Protein 1V8K (pdb70)

Sequence (332 aa):
PNWEFARMIKEFRVTMECSPLTVTDPIEEHRICVCVRKRPLNKQELAKKEIDVISVPSKCLLLVHEPKLKVDLTKYLENQAFCFDFAFDETASNEVVYRFTARPLVQTIFEGGKATCFAYGQTGSGKTHTMGGDLQNASKGIYAMASRDVFLLKNQPRYRNLNLEVYVTFFEIYNGKVFDLLNKKAKLRVLEDSRQQVQVVGLQEYLVTCADDVIKMINMGSACRTNSSRSHACFQILLRTKGRLHGKFSLVDLAGNERMEGAEINKSLLALKECIRALGQFRESKLTQVLRDSFIGENSRTCMIAMISPGISSCEYTLNTLRYADRVKELS

Nearest PDB structures (foldseek):
  1v8k-assembly1_A  TM=1.003E+00  e=8.983E-76  Mus musculus
  3edl-assembly1_D  TM=1.003E+00  e=2.129E-68  Drosophila melanogaster
  5xjb-assembly1_A  TM=9.885E-01  e=1.113E-66  Mus musculus
  5xja-assembly1_A  TM=9.941E-01  e=4.512E-66  Mus musculus
  5xja-assembly2_B  TM=9.938E-01  e=1.195E-65  Mus musculus

Radius of gyration: 19.9 Å; Cα contacts (8 Å, |Δi|>4): 693; chains: 1; bounding box: 52×62×50 Å

B-factor: mean 51.62, std 17.83, range [19.6, 84.86]

Organism: Mus musculus (NCBI:txid10090)

Structure (mmCIF, N/CA/C/O backbone):
data_1V8K
#
_entry.id   1V8K
#
_cell.length_a   61.068
_cell.length_b   191.475
_cell.length_c   74.627
_cell.angle_alpha   90.00
_cell.angle_beta   90.00
_cell.angle_gamma   90.00
#
_symmetry.space_group_name_H-M   'C 2 2 2'
#
loop_
_entity.id
_entity.type
_entity.pdbx_description
1 polymer 'Kinesin-like protein KIF2C'
2 non-polymer 'MAGNESIUM ION'
3 non-polymer 'PHOSPHOAMINOPHOSPHONIC ACID-ADENYLATE ESTER'
4 water water
#
loop_
_atom_site.group_PDB
_atom_site.id
_atom_site.type_symbol
_atom_site.label_atom_id
_atom_site.label_alt_id
_atom_site.label_comp_id
_atom_site.label_asym_id
_atom_site.label_entity_id
_atom_site.label_seq_id
_atom_site.pdbx_PDB_ins_code
_atom_site.Cartn_x
_atom_site.Cartn_y
_atom_site.Cartn_z
_atom_site.occupancy
_atom_site.B_iso_or_equiv
_atom_site.auth_seq_id
_atom_site.auth_comp_id
_atom_site.auth_asym_id
_atom_site.auth_atom_id
_atom_site.pdbx_PDB_model_num
ATOM 1 N N . PRO A 1 42 ? -83.219 85.813 -28.610 1.00 75.33 42 PRO A N 1
ATOM 2 C CA . PRO A 1 42 ? -82.766 86.956 -29.444 1.00 76.73 42 PRO A CA 1
ATOM 3 C C . PRO A 1 42 ? -81.246 86.925 -29.599 1.00 74.45 42 PRO A C 1
ATOM 4 O O . PRO A 1 42 ? -80.723 86.497 -30.631 1.00 76.92 42 PRO A O 1
ATOM 8 N N . ASN A 1 43 ? -80.548 87.390 -28.567 1.00 66.26 43 ASN A N 1
ATOM 9 C CA . ASN A 1 43 ? -79.088 87.401 -28.545 1.00 58.13 43 ASN A CA 1
ATOM 10 C C . ASN A 1 43 ? -78.639 86.623 -27.315 1.00 53.31 43 ASN A C 1
ATOM 11 O O . ASN A 1 43 ? -77.718 87.031 -26.608 1.00 54.42 43 ASN A O 1
ATOM 16 N N . TRP A 1 44 ? -79.293 85.495 -27.068 1.00 54.56 44 TRP A N 1
ATOM 17 C CA . TRP A 1 44 ? -78.972 84.683 -25.910 1.00 49.41 44 TRP A CA 1
ATOM 18 C C . TRP A 1 44 ? -77.518 84.238 -25.856 1.00 43.13 44 TRP A C 1
ATOM 19 O O . TRP A 1 44 ? -76.939 84.145 -24.771 1.00 49.91 44 TRP A O 1
ATOM 30 N N . GLU A 1 45 ? -76.926 83.961 -27.013 1.00 41.35 45 GLU A N 1
ATOM 31 C CA . GLU A 1 45 ? -75.534 83.517 -27.057 1.00 41.88 45 GLU A CA 1
ATOM 32 C C . GLU A 1 45 ? -74.616 84.577 -26.480 1.00 41.02 45 GLU A C 1
ATOM 33 O O . GLU A 1 45 ? -73.745 84.276 -25.683 1.00 38.36 45 GLU A O 1
ATOM 39 N N . PHE A 1 46 ? -74.802 85.816 -26.906 1.00 37.26 46 PHE A N 1
ATOM 40 C CA . PHE A 1 46 ? -74.005 86.914 -26.400 1.00 37.24 46 PHE A CA 1
ATOM 41 C C . PHE A 1 46 ? -74.281 87.086 -24.901 1.00 36.31 46 PHE A C 1
ATOM 42 O O . PHE A 1 46 ? -73.365 87.355 -24.132 1.00 33.35 46 PHE A O 1
ATOM 50 N N . ALA A 1 47 ? -75.548 86.947 -24.507 1.00 34.82 47 ALA A N 1
ATOM 51 C CA . ALA A 1 47 ? -75.946 87.086 -23.107 1.00 36.08 47 ALA A CA 1
ATOM 52 C C . ALA A 1 47 ? -75.224 86.048 -22.250 1.00 35.50 47 ALA A C 1
ATOM 53 O O . ALA A 1 47 ? -74.812 86.332 -21.124 1.00 35.18 47 ALA A O 1
ATOM 55 N N . ARG A 1 48 ? -75.061 84.849 -22.795 1.00 36.80 48 ARG A N 1
ATOM 56 C CA . ARG A 1 48 ? -74.383 83.784 -22.082 1.00 37.37 48 ARG A CA 1
ATOM 57 C C . ARG A 1 48 ? -72.897 84.088 -21.883 1.00 36.63 48 ARG A C 1
ATOM 58 O O . ARG A 1 48 ? -72.347 83.890 -20.794 1.00 34.76 48 ARG A O 1
ATOM 66 N N . MET A 1 49 ? -72.248 84.571 -22.938 1.00 34.53 49 MET A N 1
ATOM 67 C CA . MET A 1 49 ? -70.835 84.898 -22.877 1.00 37.73 49 MET A CA 1
ATOM 68 C C . MET A 1 49 ? -70.586 86.010 -21.867 1.00 38.82 49 MET A C 1
ATOM 69 O O . MET A 1 49 ? -69.594 86.023 -21.150 1.00 39.98 49 MET A O 1
ATOM 74 N N . ILE A 1 50 ? -71.502 86.972 -21.828 1.00 34.69 50 ILE A N 1
ATOM 75 C CA . ILE A 1 50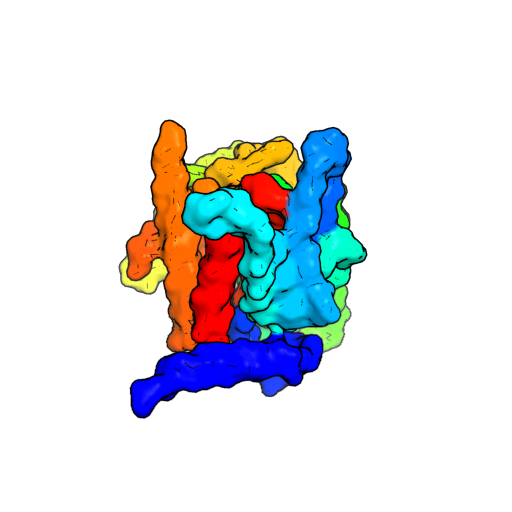 ? -71.387 88.098 -20.911 1.00 33.85 50 ILE A CA 1
ATOM 76 C C . ILE A 1 50 ? -71.596 87.673 -19.448 1.00 34.13 50 ILE A C 1
ATOM 77 O O . ILE A 1 50 ? -70.901 88.142 -18.544 1.00 30.19 50 ILE A O 1
ATOM 82 N N . LYS A 1 51 ? -72.556 86.789 -19.236 1.00 33.38 51 LYS A N 1
ATOM 83 C CA . LYS A 1 51 ? -72.857 86.289 -17.906 1.00 32.55 51 LYS A CA 1
ATOM 84 C C . LYS A 1 51 ? -71.678 85.472 -17.397 1.00 34.49 51 LYS A C 1
ATOM 85 O O . LYS A 1 51 ? -71.300 85.581 -16.241 1.00 34.09 51 LYS A O 1
ATOM 91 N N . GLU A 1 52 ? -71.085 84.656 -18.261 1.00 28.57 52 GLU A N 1
ATOM 92 C CA . GLU A 1 52 ? -69.928 83.867 -17.875 1.00 33.03 52 GLU A CA 1
ATOM 93 C C . GLU A 1 52 ? -68.775 84.771 -17.454 1.00 35.87 52 GLU A C 1
ATOM 94 O O . GLU A 1 52 ? -68.017 84.470 -16.541 1.00 31.05 52 GLU A O 1
ATOM 100 N N . PHE A 1 53 ? -68.608 85.882 -18.168 1.00 36.50 53 PHE A N 1
ATOM 101 C CA . PHE A 1 53 ? -67.522 86.823 -17.895 1.00 34.28 53 PHE A CA 1
ATOM 102 C C . PHE A 1 53 ? -67.778 87.478 -16.531 1.00 32.06 53 PHE A C 1
ATOM 103 O O . PHE A 1 53 ? -66.864 87.669 -15.724 1.00 35.48 53 PHE A O 1
ATOM 111 N N . ARG A 1 54 ? -69.027 87.845 -16.295 1.00 31.44 54 ARG A N 1
ATOM 112 C CA . ARG A 1 54 ? -69.416 88.479 -15.036 1.00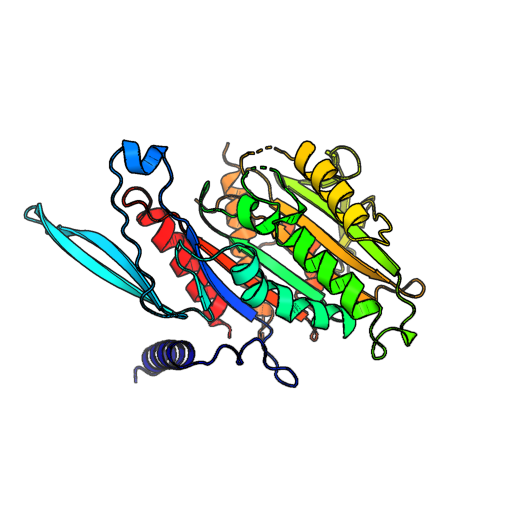 33.36 54 ARG A CA 1
ATOM 113 C C . ARG A 1 54 ? -69.274 87.526 -13.851 1.00 33.95 54 ARG A C 1
ATOM 114 O O . ARG A 1 54 ? -68.752 87.908 -12.807 1.00 35.38 54 ARG A O 1
ATOM 122 N N . VAL A 1 55 ? -69.723 86.290 -14.029 1.00 35.22 55 VAL A N 1
ATOM 123 C CA . VAL A 1 55 ? -69.631 85.274 -12.993 1.00 38.25 55 VAL A CA 1
ATOM 124 C C . VAL A 1 55 ? -68.174 85.051 -12.588 1.00 43.14 55 VAL A C 1
ATOM 125 O O . VAL A 1 55 ? -67.847 85.010 -11.401 1.00 43.69 55 VAL A O 1
ATOM 129 N N . THR A 1 56 ? -67.302 84.910 -13.579 1.00 40.96 56 THR A N 1
ATOM 130 C CA . THR A 1 56 ? -65.886 84.704 -13.334 1.00 39.72 56 THR A CA 1
ATOM 131 C C . THR A 1 56 ? -65.307 85.932 -12.642 1.00 45.77 56 THR A C 1
ATOM 132 O O . THR A 1 56 ? -64.451 85.822 -11.770 1.00 42.42 56 THR A O 1
ATOM 136 N N . MET A 1 57 ? -65.793 87.102 -13.030 1.00 47.15 57 MET A N 1
ATOM 137 C CA . MET A 1 57 ? -65.315 88.378 -12.488 1.00 52.55 57 MET A CA 1
ATOM 138 C C . MET A 1 57 ? -65.688 88.573 -11.008 1.00 56.09 57 MET A C 1
ATOM 139 O O . MET A 1 57 ? -65.069 89.338 -10.280 1.00 59.04 57 MET A O 1
ATOM 144 N N . GLU A 1 58 ? -66.737 87.892 -10.552 1.00 65.07 58 GLU A N 1
ATOM 145 C CA . GLU A 1 58 ? -67.203 88.041 -9.177 1.00 73.12 58 GLU A CA 1
ATOM 146 C C . GLU A 1 58 ? -67.037 86.788 -8.329 1.00 77.63 58 GLU A C 1
ATOM 147 O O . GLU A 1 58 ? -67.770 86.592 -7.360 1.00 84.86 58 GLU A O 1
ATOM 153 N N . CYS A 1 59 ? -66.079 85.941 -8.688 1.00 78.39 59 CYS A N 1
ATOM 154 C CA . CYS A 1 59 ? -65.838 84.715 -7.936 1.00 79.03 59 CYS A CA 1
ATOM 155 C C . CYS A 1 59 ? -64.769 84.882 -6.867 1.00 79.12 59 CYS A C 1
ATOM 156 O O . CYS A 1 59 ? -63.864 85.711 -6.988 1.00 76.43 59 CYS A O 1
ATOM 159 N N . SER A 1 60 ? -64.886 84.081 -5.815 1.00 80.64 60 SER A N 1
ATOM 160 C CA . SER A 1 60 ? -63.930 84.108 -4.718 1.00 82.55 60 SER A CA 1
ATOM 161 C C . SER A 1 60 ? -62.940 82.964 -4.894 1.00 82.93 60 SER A C 1
ATOM 162 O O . SER A 1 60 ? -63.285 81.915 -5.438 1.00 84.86 60 SER A O 1
ATOM 165 N N . PRO A 1 61 ? -61.691 83.151 -4.443 1.00 82.04 61 PRO A N 1
ATOM 166 C CA . PRO A 1 61 ? -60.678 82.100 -4.569 1.00 80.34 61 PRO A CA 1
ATOM 167 C C . PRO A 1 61 ? -61.204 80.749 -4.081 1.00 81.39 61 PRO A C 1
ATOM 168 O O . PRO A 1 61 ? -60.750 79.694 -4.528 1.00 81.38 61 PRO A O 1
ATOM 172 N N . LEU A 1 62 ? -62.170 80.790 -3.167 1.00 81.53 62 LEU A N 1
ATOM 173 C CA . LEU A 1 62 ? -62.760 79.574 -2.618 1.00 83.66 62 LEU A CA 1
ATOM 174 C C . LEU A 1 62 ? -63.714 78.914 -3.608 1.00 83.92 62 LEU A C 1
ATOM 175 O O . LEU A 1 62 ? -64.574 78.129 -3.213 1.00 84.86 62 LEU A O 1
ATOM 180 N N . THR A 1 63 ? -63.559 79.233 -4.890 1.00 84.86 63 THR A N 1
ATOM 181 C CA . THR A 1 63 ? -64.412 78.662 -5.928 1.00 84.07 63 THR A CA 1
ATOM 182 C C . THR A 1 63 ? -63.803 77.384 -6.494 1.00 83.88 63 THR A C 1
ATOM 183 O O . THR A 1 63 ? -64.435 76.330 -6.482 1.00 84.86 63 THR A O 1
ATOM 187 N N . VAL A 1 64 ? -62.576 77.480 -6.992 1.00 83.09 64 VAL A N 1
ATOM 188 C CA . VAL A 1 64 ? -61.895 76.318 -7.555 1.00 84.86 64 VAL A CA 1
ATOM 189 C C . VAL A 1 64 ? -61.342 75.468 -6.417 1.00 84.86 64 VAL A C 1
ATOM 190 O O . VAL A 1 64 ? -61.189 74.251 -6.544 1.00 84.86 64 VAL A O 1
ATOM 194 N N . THR A 1 65 ? -61.031 76.129 -5.307 1.00 84.64 65 THR A N 1
ATOM 195 C CA . THR A 1 65 ? -60.498 75.454 -4.134 1.00 83.37 65 THR A CA 1
ATOM 196 C C . THR A 1 65 ? -61.646 75.133 -3.189 1.00 84.86 65 THR A C 1
ATOM 197 O O . THR A 1 65 ? -61.474 75.140 -1.969 1.00 84.86 65 THR A O 1
ATOM 201 N N . ASP A 1 66 ? -62.817 74.856 -3.757 1.00 83.35 66 ASP A N 1
ATOM 202 C CA . ASP A 1 66 ? -63.989 74.545 -2.953 1.00 84.04 66 ASP A CA 1
ATOM 203 C C . ASP A 1 66 ? -64.336 73.065 -2.935 1.00 84.86 66 ASP A C 1
ATOM 204 O O . ASP A 1 66 ? -65.124 72.594 -3.756 1.00 82.74 66 ASP A O 1
ATOM 209 N N . PRO A 1 67 ? -63.746 72.308 -1.994 1.00 84.79 67 PRO A N 1
ATOM 210 C CA . PRO A 1 67 ? -64.031 70.874 -1.901 1.00 84.86 67 PRO A CA 1
ATOM 211 C C . PRO A 1 67 ? -65.543 70.689 -1.824 1.00 84.86 67 PRO A C 1
ATOM 212 O O . PRO A 1 67 ? -66.274 71.656 -1.616 1.00 84.86 67 PRO A O 1
ATOM 216 N N . ILE A 1 68 ? -66.005 69.454 -1.988 1.00 84.86 68 ILE A N 1
ATOM 217 C CA . ILE A 1 68 ? -67.435 69.146 -1.967 1.00 84.69 68 ILE A CA 1
ATOM 218 C C . ILE A 1 68 ? -68.105 69.872 -3.133 1.00 82.01 68 ILE A C 1
ATOM 219 O O . ILE A 1 68 ? -69.321 70.041 -3.173 1.00 84.86 68 ILE A O 1
ATOM 224 N N . GLU A 1 69 ? -67.285 70.306 -4.081 1.00 84.71 69 GLU A N 1
ATOM 225 C CA . GLU A 1 69 ? -67.760 71.000 -5.273 1.00 84.86 69 GLU A CA 1
ATOM 226 C C . GLU A 1 69 ? -66.883 70.637 -6.461 1.00 83.52 69 GLU A C 1
ATOM 227 O O . GLU A 1 69 ? -65.655 70.609 -6.356 1.00 82.10 69 GLU A O 1
ATOM 233 N N . GLU A 1 70 ? -67.524 70.360 -7.591 1.00 81.12 70 GLU A N 1
ATOM 234 C CA . GLU A 1 70 ? -66.812 69.969 -8.798 1.00 78.02 70 GLU A CA 1
ATOM 235 C C . GLU A 1 70 ? -66.422 71.116 -9.718 1.00 75.88 70 GLU A C 1
ATOM 236 O O . GLU A 1 70 ? -67.249 71.939 -10.111 1.00 76.43 70 GLU A O 1
ATOM 242 N N . HIS A 1 71 ? -65.139 71.152 -10.049 1.00 73.81 71 HIS A N 1
ATOM 243 C CA . HIS A 1 71 ? -64.580 72.153 -10.946 1.00 72.36 71 HIS A CA 1
ATOM 244 C C . HIS A 1 71 ? -63.453 71.439 -11.671 1.00 69.76 71 HIS A C 1
ATOM 245 O O . HIS A 1 71 ? -62.284 71.574 -11.312 1.00 70.15 71 HIS A O 1
ATOM 252 N N . ARG A 1 72 ? -63.825 70.661 -12.684 1.00 64.11 72 ARG A N 1
ATOM 253 C CA . ARG A 1 72 ? -62.869 69.883 -13.460 1.00 61.49 72 ARG A CA 1
ATOM 254 C C . ARG A 1 72 ? -61.908 70.703 -14.306 1.00 53.43 72 ARG A C 1
ATOM 255 O O . ARG A 1 72 ? -60.865 70.209 -14.714 1.00 48.44 72 ARG A O 1
ATOM 263 N N . ILE A 1 73 ? -62.243 71.958 -14.558 1.00 41.16 73 ILE A N 1
ATOM 264 C CA . ILE A 1 73 ? -61.359 72.776 -15.354 1.00 43.30 73 ILE A CA 1
ATOM 265 C C . ILE A 1 73 ? -61.168 74.156 -14.773 1.00 42.05 73 ILE A C 1
ATOM 266 O O . ILE A 1 73 ? -62.127 74.875 -14.501 1.00 42.44 73 ILE A O 1
ATOM 271 N N . CYS A 1 74 ? -59.905 74.517 -14.583 1.00 32.53 74 CYS A N 1
ATOM 272 C CA . CYS A 1 74 ? -59.557 75.813 -14.039 1.00 34.45 74 CYS A CA 1
ATOM 273 C C . CYS A 1 74 ? -58.588 76.468 -15.019 1.00 32.91 74 CYS A C 1
ATOM 274 O O . CYS A 1 74 ? -57.640 75.841 -15.467 1.00 31.77 74 CYS A O 1
ATOM 277 N N . VAL A 1 75 ? -58.817 77.728 -15.337 1.00 30.56 75 VAL A N 1
ATOM 278 C CA . VAL A 1 75 ? -57.940 78.419 -16.275 1.00 33.20 75 VAL A CA 1
ATOM 279 C C . VAL A 1 75 ? -57.393 79.687 -15.667 1.00 28.68 75 VAL A C 1
ATOM 280 O O . VAL A 1 75 ? -58.143 80.534 -15.217 1.00 32.93 75 VAL A O 1
ATOM 284 N N . CYS A 1 76 ? -56.074 79.820 -15.684 1.00 29.38 76 CYS A N 1
ATOM 285 C CA . CYS A 1 76 ? -55.435 81.006 -15.126 1.00 27.36 76 CYS A CA 1
ATOM 286 C C . CYS A 1 76 ? -54.459 81.666 -16.104 1.00 31.41 76 CYS A C 1
ATOM 287 O O . CYS A 1 76 ? -54.040 81.083 -17.098 1.00 26.05 76 CYS A O 1
ATOM 290 N N . VAL A 1 77 ? -54.089 82.899 -15.813 1.00 24.43 77 VAL A N 1
ATOM 291 C CA . VAL A 1 77 ? -53.133 83.560 -16.652 1.00 28.03 77 VAL A CA 1
ATOM 292 C C . VAL A 1 77 ? -52.072 84.150 -15.730 1.00 28.50 77 VAL A C 1
ATOM 293 O O . VAL A 1 77 ? -52.385 84.595 -14.622 1.00 28.70 77 VAL A O 1
ATOM 297 N N . ARG A 1 78 ? -50.819 84.131 -16.177 1.00 24.97 78 ARG A N 1
ATOM 298 C CA . ARG A 1 78 ? -49.725 84.705 -15.406 1.00 30.20 78 ARG A CA 1
ATOM 299 C C . ARG A 1 78 ? -48.845 85.601 -16.253 1.00 29.75 78 ARG A C 1
ATOM 300 O O . ARG A 1 78 ? -48.241 85.143 -17.229 1.00 29.78 78 ARG A O 1
ATOM 308 N N . LYS A 1 79 ? -48.759 86.868 -15.868 1.00 27.42 79 LYS A N 1
ATOM 309 C CA . LYS A 1 79 ? -47.898 87.826 -16.533 1.00 28.82 79 LYS A CA 1
ATOM 310 C C . LYS A 1 79 ? -46.520 87.800 -15.867 1.00 30.58 79 LYS A C 1
ATOM 311 O O . LYS A 1 79 ? -46.433 87.864 -14.634 1.00 29.97 79 LYS A O 1
ATOM 317 N N . ARG A 1 80 ? -45.454 87.708 -16.670 1.00 34.84 80 ARG A N 1
ATOM 318 C CA . ARG A 1 80 ? -44.098 87.722 -16.146 1.00 32.70 80 ARG A CA 1
ATOM 319 C C . ARG A 1 80 ? -43.624 89.148 -16.302 1.00 34.63 80 ARG A C 1
ATOM 320 O O . ARG A 1 80 ? -44.125 89.888 -17.144 1.00 31.42 80 ARG A O 1
ATOM 328 N N . PRO A 1 81 ? -42.673 89.583 -15.467 1.00 41.15 81 PRO A N 1
ATOM 329 C CA . PRO A 1 81 ? -42.225 90.966 -15.628 1.00 41.49 81 PRO A CA 1
ATOM 330 C C . PRO A 1 81 ? -41.322 91.119 -16.852 1.00 37.73 81 PRO A C 1
ATOM 331 O O . PRO A 1 81 ? -40.857 90.137 -17.418 1.00 36.68 81 PRO A O 1
ATOM 335 N N . LEU A 1 82 ? -41.081 92.356 -17.255 1.00 38.62 82 LEU A N 1
ATOM 336 C CA . LEU A 1 82 ? -40.192 92.616 -18.370 1.00 42.90 82 LEU A CA 1
ATOM 337 C C . LEU A 1 82 ? -38.800 92.213 -17.896 1.00 39.98 82 LEU A C 1
ATOM 338 O O . LEU A 1 82 ? -38.443 92.485 -16.746 1.00 37.60 82 LEU A O 1
ATOM 343 N N . ASN A 1 83 ? -38.015 91.558 -18.751 1.00 41.10 83 ASN A N 1
ATOM 344 C CA . ASN A 1 83 ? -36.672 91.168 -18.343 1.00 42.84 83 ASN A CA 1
ATOM 345 C C . ASN A 1 83 ? -35.653 92.247 -18.680 1.00 41.93 83 ASN A C 1
ATOM 346 O O . ASN A 1 83 ? -36.006 93.312 -19.184 1.00 43.32 83 ASN A O 1
ATOM 351 N N . LYS A 1 84 ? -34.387 91.982 -18.380 1.00 46.96 84 LYS A N 1
ATOM 352 C CA . LYS A 1 84 ? -33.322 92.954 -18.631 1.00 48.59 84 LYS A CA 1
ATOM 353 C C . LYS A 1 84 ? -33.260 93.396 -20.085 1.00 41.52 84 LYS A C 1
ATOM 354 O O . LYS A 1 84 ? -33.267 94.588 -20.392 1.00 44.36 84 LYS A O 1
ATOM 360 N N . GLN A 1 85 ? -33.192 92.418 -20.976 1.00 45.10 85 GLN A N 1
ATOM 361 C CA . GLN A 1 85 ? -33.109 92.672 -22.407 1.00 48.63 85 GLN A CA 1
ATOM 362 C C . GLN A 1 85 ? -34.245 93.571 -22.887 1.00 51.48 85 GLN A C 1
ATOM 363 O O . GLN A 1 85 ? -34.014 94.563 -23.581 1.00 49.76 85 GLN A O 1
ATOM 369 N N . GLU A 1 86 ? -35.471 93.229 -22.504 1.00 50.06 86 GLU A N 1
ATOM 370 C CA . GLU A 1 86 ? -36.634 94.012 -22.906 1.00 49.50 86 GLU A CA 1
ATOM 371 C C . GLU A 1 86 ? -36.593 95.430 -22.345 1.00 45.13 86 GLU A C 1
ATOM 372 O O . GLU A 1 86 ? -36.888 96.390 -23.055 1.00 44.91 86 GLU A O 1
ATOM 378 N N . LEU A 1 87 ? -36.230 95.575 -21.075 1.00 44.72 87 LEU A N 1
ATOM 379 C CA . LEU A 1 87 ? -36.148 96.908 -20.480 1.00 49.32 87 LEU A CA 1
ATOM 380 C C . LEU A 1 87 ? -35.075 97.723 -21.198 1.00 53.99 87 LEU A C 1
ATOM 381 O O . LEU A 1 87 ? -35.271 98.908 -21.490 1.00 56.34 87 LEU A O 1
ATOM 386 N N . ALA A 1 88 ? -33.941 97.082 -21.478 1.00 53.26 88 ALA A N 1
ATOM 387 C CA . ALA A 1 88 ? -32.829 97.738 -22.169 1.00 52.73 88 ALA A CA 1
ATOM 388 C C . ALA A 1 88 ? -33.265 98.219 -23.552 1.00 54.41 88 ALA A C 1
ATOM 389 O O . ALA A 1 88 ? -32.936 99.335 -23.957 1.00 52.83 88 ALA A O 1
ATOM 391 N N . LYS A 1 89 ? -33.995 97.371 -24.277 1.00 52.19 89 LYS A N 1
ATOM 392 C CA . LYS A 1 89 ? -34.494 97.742 -25.601 1.00 54.14 89 LYS A CA 1
ATOM 393 C C . LYS A 1 89 ? -35.660 98.709 -25.443 1.00 52.40 89 LYS A C 1
ATOM 394 O O . LYS A 1 89 ? -36.306 99.082 -26.421 1.00 56.62 89 LYS A O 1
ATOM 400 N N . LYS A 1 90 ? -35.931 99.102 -24.204 1.00 52.41 90 LYS A N 1
ATOM 401 C CA . LYS A 1 90 ? -37.026 100.016 -23.911 1.00 57.12 90 LYS A CA 1
ATOM 402 C C . LYS A 1 90 ? -38.384 99.480 -24.374 1.00 55.96 90 LYS A C 1
ATOM 403 O O . LYS A 1 90 ? -39.183 100.218 -24.950 1.00 57.59 90 LYS A O 1
ATOM 409 N N . GLU A 1 91 ? -38.635 98.195 -24.139 1.00 53.02 91 GLU A N 1
ATOM 410 C CA . GLU A 1 91 ? -39.914 97.592 -24.505 1.00 48.84 91 GLU A CA 1
ATOM 411 C C . GLU A 1 91 ? -40.966 98.145 -23.563 1.00 47.29 91 GLU A C 1
ATOM 412 O O . GLU A 1 91 ? -40.720 98.285 -22.362 1.00 49.32 91 GLU A O 1
ATOM 418 N N . ILE A 1 92 ? -42.136 98.468 -24.102 1.00 45.50 92 ILE A N 1
ATOM 419 C CA . ILE A 1 92 ? -43.216 98.990 -23.282 1.00 40.23 92 ILE A CA 1
ATOM 420 C C . ILE A 1 92 ? -43.995 97.807 -22.745 1.00 35.26 92 ILE A C 1
ATOM 421 O O . ILE A 1 92 ? -44.190 96.811 -23.452 1.00 30.13 92 ILE A O 1
ATOM 426 N N . ASP A 1 93 ? -44.402 97.908 -21.479 1.00 33.65 93 ASP A N 1
ATOM 427 C CA . ASP A 1 93 ? -45.182 96.867 -20.804 1.00 36.40 93 ASP A CA 1
ATOM 428 C C . ASP A 1 93 ? -46.636 97.207 -21.152 1.00 37.33 93 ASP A C 1
ATOM 429 O O . ASP A 1 93 ? -47.126 98.277 -20.793 1.00 31.96 93 ASP A O 1
ATOM 434 N N . VAL A 1 94 ? -47.320 96.317 -21.859 1.00 33.76 94 VAL A N 1
ATOM 435 C CA . VAL A 1 94 ? -48.698 96.603 -22.259 1.00 31.88 94 VAL A CA 1
ATOM 436 C C . VAL A 1 94 ? -49.715 95.718 -21.550 1.00 35.06 94 VAL A C 1
ATOM 437 O O . VAL A 1 94 ? -50.837 95.525 -22.037 1.00 35.23 94 VAL A O 1
ATOM 441 N N . ILE A 1 95 ? -49.330 95.174 -20.404 1.00 30.46 95 ILE A N 1
ATOM 442 C CA . ILE A 1 95 ? -50.232 94.302 -19.652 1.00 30.02 95 ILE A CA 1
ATOM 443 C C . ILE A 1 95 ? -50.512 94.851 -18.244 1.00 32.03 95 ILE A C 1
ATOM 444 O O . ILE A 1 95 ? -49.604 95.330 -17.559 1.00 34.54 95 ILE A O 1
ATOM 449 N N . SER A 1 96 ? -51.776 94.799 -17.830 1.00 27.04 96 SER A N 1
ATOM 450 C CA . SER A 1 96 ? -52.184 95.241 -16.493 1.00 26.74 96 SER A CA 1
ATOM 451 C C . SER A 1 96 ? -53.094 94.160 -15.933 1.00 30.96 96 SER A C 1
ATOM 452 O O . SER A 1 96 ? -53.834 93.513 -16.680 1.00 26.78 96 SER A O 1
ATOM 455 N N . VAL A 1 97 ? -53.009 93.926 -14.626 1.00 30.59 97 VAL A N 1
ATOM 456 C CA . VAL A 1 97 ? -53.875 92.948 -13.978 1.00 37.83 97 VAL A CA 1
ATOM 457 C C . VAL A 1 97 ? -54.344 93.675 -12.718 1.00 37.54 97 VAL A C 1
ATOM 458 O O . VAL A 1 97 ? -53.773 93.540 -11.643 1.00 39.71 97 VAL A O 1
ATOM 462 N N . PRO A 1 98 ? -55.389 94.507 -12.875 1.00 38.01 98 PRO A N 1
ATOM 463 C CA . PRO A 1 98 ? -56.037 95.338 -11.863 1.00 39.86 98 PRO A CA 1
ATOM 464 C C . PRO A 1 98 ? -56.777 94.608 -10.743 1.00 40.82 98 PRO A C 1
ATOM 465 O O . PRO A 1 98 ? -57.110 95.216 -9.735 1.00 39.89 98 PRO A O 1
ATOM 469 N N . SER A 1 99 ? -57.036 93.320 -10.924 1.00 42.01 99 SER A N 1
ATOM 470 C CA . SER A 1 99 ? -57.723 92.536 -9.916 1.00 38.22 99 SER A CA 1
ATOM 471 C C . SER A 1 99 ? -57.253 91.101 -10.041 1.00 38.46 99 SER A C 1
ATOM 472 O O . SER A 1 99 ? -56.515 90.767 -10.966 1.00 38.21 99 SER A O 1
ATOM 475 N N . LYS A 1 100 ? -57.684 90.243 -9.127 1.00 39.05 100 LYS A N 1
ATOM 476 C CA . LYS A 1 100 ? -57.241 88.856 -9.135 1.00 39.79 100 LYS A CA 1
ATOM 477 C C . LYS A 1 100 ? -57.855 87.961 -10.205 1.00 35.02 100 LYS A C 1
ATOM 478 O O . LYS A 1 100 ? -57.525 86.777 -10.295 1.00 35.97 100 LYS A O 1
ATOM 484 N N . CYS A 1 101 ? -58.739 88.523 -11.023 1.00 30.63 101 CYS A N 1
ATOM 485 C CA . CYS A 1 101 ? -59.396 87.751 -12.078 1.00 37.71 101 CYS A CA 1
ATOM 486 C C . CYS A 1 101 ? -59.435 88.509 -13.421 1.00 35.88 101 CYS A C 1
ATOM 487 O O . CYS A 1 101 ? -59.898 87.982 -14.427 1.00 39.44 101 CYS A O 1
ATOM 490 N N . LEU A 1 102 ? -58.964 89.746 -13.420 1.00 29.60 102 LEU A N 1
ATOM 491 C CA . LEU A 1 102 ? -58.974 90.569 -14.615 1.00 33.66 102 LEU A CA 1
ATOM 492 C C . LEU A 1 102 ? -57.591 90.883 -15.181 1.00 30.30 102 LEU A C 1
ATOM 493 O O . LEU A 1 102 ? -56.703 91.341 -14.456 1.00 31.63 102 LEU A O 1
ATOM 498 N N . LEU A 1 103 ? -57.406 90.633 -16.477 1.00 30.73 103 LEU A N 1
ATOM 499 C CA . LEU A 1 103 ? -56.140 90.962 -17.143 1.00 28.88 103 LEU A CA 1
ATOM 500 C C . LEU A 1 103 ? -56.488 91.913 -18.272 1.00 30.54 103 LEU A C 1
ATOM 501 O O . LEU A 1 103 ? -57.435 91.668 -19.030 1.00 28.86 103 LEU A O 1
ATOM 506 N N . LEU A 1 104 ? -55.752 93.016 -18.349 1.00 24.71 104 LEU A N 1
ATOM 507 C CA . LEU A 1 104 ? -55.947 94.039 -19.369 1.00 28.61 104 LEU A CA 1
ATOM 508 C C . LEU A 1 104 ? -54.791 94.089 -20.372 1.00 29.83 104 LEU A C 1
ATOM 509 O O . LEU A 1 104 ? -53.619 94.086 -19.987 1.00 29.14 104 LEU A O 1
ATOM 514 N N . VAL A 1 105 ? -55.128 94.119 -21.665 1.00 30.65 105 VAL A N 1
ATOM 515 C CA . VAL A 1 105 ? -54.104 94.242 -22.712 1.00 29.66 105 VAL A CA 1
ATOM 516 C C . VAL A 1 105 ? -54.290 95.623 -23.316 1.00 29.57 105 VAL A C 1
ATOM 517 O O . VAL A 1 105 ? -55.345 95.922 -23.867 1.00 29.31 105 VAL A O 1
ATOM 521 N N . HIS A 1 106 ? -53.281 96.471 -23.180 1.00 25.25 106 HIS A N 1
ATOM 522 C CA . HIS A 1 106 ? -53.324 97.821 -23.722 1.00 28.25 106 HIS A CA 1
ATOM 523 C C . HIS A 1 106 ? -52.739 97.744 -25.153 1.00 32.59 106 HIS A C 1
ATOM 524 O O . HIS A 1 106 ? -51.582 98.133 -25.393 1.00 30.99 106 HIS A O 1
ATOM 531 N N . GLU A 1 107 ? -53.545 97.236 -26.085 1.00 30.70 107 GLU A N 1
ATOM 532 C CA . GLU A 1 107 ? -53.113 97.067 -27.466 1.00 31.69 107 GLU A CA 1
ATOM 533 C C . GLU A 1 107 ? -52.899 98.342 -28.239 1.00 35.09 107 GLU A C 1
ATOM 534 O O . GLU A 1 107 ? -53.826 99.117 -28.434 1.00 32.52 107 GLU A O 1
ATOM 540 N N . PRO A 1 108 ? -51.658 98.576 -28.691 1.00 33.84 108 PRO A N 1
ATOM 541 C CA . PRO A 1 108 ? -51.272 99.764 -29.464 1.00 36.10 108 PRO A CA 1
ATOM 542 C C . PRO A 1 108 ? -51.903 99.673 -30.867 1.00 34.94 108 PRO A C 1
ATOM 543 O O . PRO A 1 108 ? -51.861 98.630 -31.503 1.00 37.67 108 PRO A O 1
ATOM 547 N N . LYS A 1 109 ? -52.496 100.753 -31.346 1.00 31.93 109 LYS A N 1
ATOM 548 C CA . LYS A 1 109 ? -53.112 100.702 -32.667 1.00 33.54 109 LYS A CA 1
ATOM 549 C C . LYS A 1 109 ? -52.986 102.028 -33.375 1.00 29.49 109 LYS A C 1
ATOM 550 O O . LYS A 1 109 ? -52.724 103.052 -32.745 1.00 28.68 109 LYS A O 1
ATOM 556 N N . LEU A 1 110 ? -53.152 102.004 -34.698 1.00 35.17 110 LEU A N 1
ATOM 557 C CA . LEU A 1 110 ? -53.081 103.233 -35.496 1.00 34.85 110 LEU A CA 1
ATOM 558 C C . LEU A 1 110 ? -54.354 103.370 -36.296 1.00 35.27 110 LEU A C 1
ATOM 559 O O . LEU A 1 110 ? -54.829 102.403 -36.878 1.00 35.33 110 LEU A O 1
ATOM 564 N N . LYS A 1 111 ? -54.921 104.562 -36.308 1.00 38.15 111 LYS A N 1
ATOM 565 C CA . LYS A 1 111 ? -56.107 104.804 -37.110 1.00 34.17 111 LYS A CA 1
ATOM 566 C C . LYS A 1 111 ? -55.585 104.864 -38.553 1.00 34.66 111 LYS A C 1
ATOM 567 O O . LYS A 1 111 ? -54.361 104.899 -38.783 1.00 28.84 111 LYS A O 1
ATOM 573 N N . VAL A 1 112 ? -56.499 104.893 -39.519 1.00 30.22 112 VAL A N 1
ATOM 574 C CA . VAL A 1 112 ? -56.092 104.945 -40.917 1.00 36.40 112 VAL A CA 1
ATOM 575 C C . VAL A 1 112 ? -55.185 106.138 -41.163 1.00 35.80 112 VAL A C 1
ATOM 576 O O . VAL A 1 112 ? -54.209 106.033 -41.904 1.00 34.11 112 VAL A O 1
ATOM 580 N N . ASP A 1 113 ? -55.493 107.262 -40.523 1.00 34.94 113 ASP A N 1
ATOM 581 C CA . ASP A 1 113 ? -54.694 108.464 -40.689 1.00 35.66 113 ASP A CA 1
ATOM 582 C C . ASP A 1 113 ? -53.420 108.478 -39.842 1.00 33.84 113 ASP A C 1
ATOM 583 O O . ASP A 1 113 ? -52.808 109.520 -39.673 1.00 30.99 113 ASP A O 1
ATOM 588 N N . LEU A 1 114 ? -53.034 107.313 -39.322 1.00 39.11 114 LEU A N 1
ATOM 589 C CA . LEU A 1 114 ? -51.815 107.153 -38.513 1.00 34.65 114 LEU A CA 1
ATOM 590 C C . LEU A 1 114 ? -51.873 107.636 -37.040 1.00 38.48 114 LEU A C 1
ATOM 591 O O . LEU A 1 114 ? -50.848 107.664 -36.356 1.00 38.59 114 LEU A O 1
ATOM 596 N N . THR A 1 115 ? -53.060 108.012 -36.565 1.00 37.76 115 THR A N 1
ATOM 597 C CA . THR A 1 115 ? -53.238 108.466 -35.186 1.00 38.91 115 THR A CA 1
ATOM 598 C C . THR A 1 115 ? -53.080 107.295 -34.210 1.00 37.56 115 THR A C 1
ATOM 599 O O . THR A 1 115 ? -53.660 106.228 -34.410 1.00 33.66 115 THR A O 1
ATOM 603 N N . LYS A 1 116 ? -52.283 107.498 -33.164 1.00 34.13 116 LYS A N 1
ATOM 604 C CA . LYS A 1 116 ? -52.052 106.454 -32.159 1.00 34.49 116 LYS A CA 1
ATOM 605 C C . LYS A 1 116 ? -53.141 106.404 -31.080 1.00 30.92 116 LYS A C 1
ATOM 606 O O . LYS A 1 116 ? -53.565 107.433 -30.588 1.00 31.55 116 LYS A O 1
ATOM 612 N N . TYR A 1 117 ? -53.605 105.207 -30.745 1.00 29.76 117 TYR A N 1
ATOM 613 C CA . TYR A 1 117 ? -54.593 105.041 -29.680 1.00 27.25 117 TYR A CA 1
ATOM 614 C C . TYR A 1 117 ? -54.439 103.663 -29.097 1.00 27.95 117 TYR A C 1
ATOM 615 O O . TYR A 1 117 ? -53.642 102.847 -29.564 1.00 28.91 117 TYR A O 1
ATOM 624 N N . LEU A 1 118 ? -55.228 103.422 -28.059 1.00 33.24 118 LEU A N 1
ATOM 625 C CA . LEU A 1 118 ? -55.214 102.149 -27.341 1.00 30.77 118 LEU A CA 1
ATOM 626 C C . LEU A 1 118 ? -56.512 101.405 -27.389 1.00 30.15 118 LEU A C 1
ATOM 627 O O . LEU A 1 118 ? -57.561 101.996 -27.148 1.00 27.92 118 LEU A O 1
ATOM 632 N N . GLU A 1 119 ? -56.462 100.129 -27.762 1.00 27.26 119 GLU A N 1
ATOM 633 C CA . GLU A 1 119 ? -57.648 99.381 -27.613 1.00 33.25 119 GLU A CA 1
ATOM 634 C C . GLU A 1 119 ? -57.358 98.482 -26.474 1.00 34.39 119 GLU A C 1
ATOM 635 O O . GLU A 1 119 ? -56.650 97.491 -26.596 1.00 36.42 119 GLU A O 1
ATOM 641 N N . ASN A 1 120 ? -57.890 98.886 -25.326 1.00 30.53 120 ASN A N 1
ATOM 642 C CA . ASN A 1 120 ? -57.662 98.177 -24.076 1.00 25.57 120 ASN A CA 1
ATOM 643 C C . ASN A 1 120 ? -58.657 97.058 -23.958 1.00 28.93 120 ASN A C 1
ATOM 644 O O . ASN A 1 120 ? -59.833 97.285 -23.793 1.00 33.58 120 ASN A O 1
ATOM 649 N N . GLN A 1 121 ? -58.169 95.837 -24.078 1.00 29.29 121 GLN A N 1
ATOM 650 C CA . GLN A 1 121 ? -59.023 94.671 -24.004 1.00 32.14 121 GLN A CA 1
ATOM 651 C C . GLN A 1 121 ? -58.960 93.998 -22.644 1.00 32.49 121 GLN A C 1
ATOM 652 O O . GLN A 1 121 ? -57.896 93.949 -22.017 1.00 32.60 121 GLN A O 1
ATOM 658 N N . ALA A 1 122 ? -60.099 93.455 -22.215 1.00 31.51 122 ALA A N 1
ATOM 659 C CA . ALA A 1 122 ? -60.221 92.807 -20.915 1.00 28.44 122 ALA A CA 1
ATOM 660 C C . ALA A 1 122 ? -60.511 91.333 -21.016 1.00 28.47 122 ALA A C 1
ATOM 661 O O . ALA A 1 122 ? -61.349 90.915 -21.804 1.00 26.09 122 ALA A O 1
ATOM 663 N N . PHE A 1 123 ? -59.801 90.543 -20.214 1.00 34.48 123 PHE A N 1
ATOM 664 C CA . PHE A 1 123 ? -59.988 89.101 -20.147 1.00 27.67 123 PHE A CA 1
ATOM 665 C C . PHE A 1 123 ? -60.152 88.739 -18.658 1.00 32.72 123 PHE A C 1
ATOM 666 O O . PHE A 1 123 ? -59.529 89.350 -17.784 1.00 31.81 123 PHE A O 1
ATOM 674 N N . CYS A 1 124 ? -60.976 87.743 -18.370 1.00 31.06 124 CYS A N 1
ATOM 675 C CA . CYS A 1 124 ? -61.210 87.354 -16.999 1.00 34.13 124 CYS A CA 1
ATOM 676 C C . CYS A 1 124 ? -60.856 85.902 -16.852 1.00 27.81 124 CYS A C 1
ATOM 677 O O . CYS A 1 124 ? -61.199 85.099 -17.699 1.00 26.25 124 CYS A O 1
ATOM 680 N N . PHE A 1 125 ? -60.147 85.562 -15.779 1.00 29.02 125 PHE A N 1
ATOM 681 C CA . PHE A 1 125 ? -59.775 84.182 -15.532 1.00 30.52 125 PHE A CA 1
ATOM 682 C C . PHE A 1 125 ? -60.093 83.810 -14.083 1.00 28.50 125 PHE A C 1
ATOM 683 O O . PHE A 1 125 ? -60.326 84.673 -13.258 1.00 26.23 125 PHE A O 1
ATOM 691 N N . ASP A 1 126 ? -60.088 82.523 -13.787 1.00 28.76 126 ASP A N 1
ATOM 692 C CA . ASP A 1 126 ? -60.335 82.067 -12.429 1.00 30.03 126 ASP A CA 1
ATOM 693 C C . ASP A 1 126 ? -59.323 82.783 -11.538 1.00 33.86 126 ASP A C 1
ATOM 694 O O . ASP A 1 126 ? -59.648 83.236 -10.437 1.00 36.11 126 ASP A O 1
ATOM 699 N N . PHE A 1 127 ? -58.099 82.914 -12.041 1.00 35.43 127 PHE A N 1
ATOM 700 C CA . PHE A 1 127 ? -57.035 83.605 -11.325 1.00 32.43 127 PHE A CA 1
ATOM 701 C C . PHE A 1 127 ? -56.079 84.254 -12.324 1.00 33.77 127 PHE A C 1
ATOM 702 O O . PHE A 1 127 ? -55.606 83.606 -13.254 1.00 32.56 127 PHE A O 1
ATOM 710 N N . ALA A 1 128 ? -55.810 85.531 -12.117 1.00 26.55 128 ALA A N 1
ATOM 711 C CA . ALA A 1 128 ? -54.896 86.294 -12.935 1.00 30.39 128 ALA A CA 1
ATOM 712 C C . ALA A 1 128 ? -53.759 86.744 -12.021 1.00 28.50 128 ALA A C 1
ATOM 713 O O . ALA A 1 128 ? -54.009 87.438 -11.035 1.00 34.43 128 ALA A O 1
ATOM 715 N N . PHE A 1 129 ? -52.526 86.355 -12.352 1.00 30.70 129 PHE A N 1
ATOM 716 C CA . PHE A 1 129 ? -51.331 86.701 -11.571 1.00 27.44 129 PHE A CA 1
ATOM 717 C C . PHE A 1 129 ? -50.502 87.800 -12.221 1.00 28.94 129 PHE A C 1
ATOM 718 O O . PHE A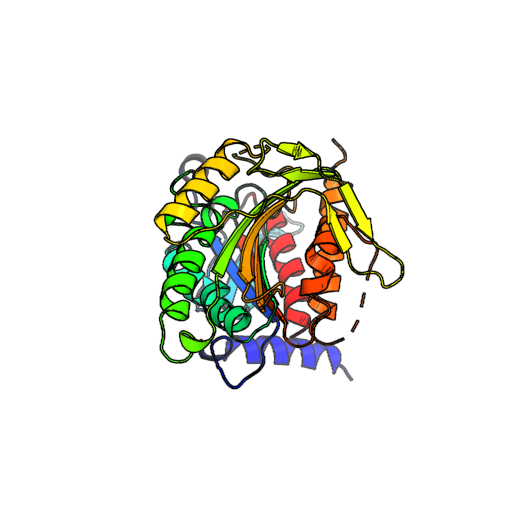 1 129 ? -50.209 87.719 -13.418 1.00 27.77 129 PHE A O 1
ATOM 726 N N . ASP A 1 130 ? -50.092 88.814 -11.453 1.00 29.26 130 ASP A N 1
ATOM 727 C CA . ASP A 1 130 ? -49.283 89.880 -12.018 1.00 30.84 130 ASP A CA 1
ATOM 728 C C . ASP A 1 130 ? -47.786 89.586 -11.931 1.00 29.39 130 ASP A C 1
ATOM 729 O O . ASP A 1 130 ? -47.375 88.527 -11.474 1.00 32.75 130 ASP A O 1
ATOM 734 N N . GLU A 1 131 ? -46.971 90.526 -12.392 1.00 33.26 131 GLU A N 1
ATOM 735 C CA . GLU A 1 131 ? -45.526 90.312 -12.419 1.00 34.44 131 GLU A CA 1
ATOM 736 C C . GLU A 1 131 ? -44.860 90.152 -11.054 1.00 35.81 131 GLU A C 1
ATOM 737 O O . GLU A 1 131 ? -43.692 89.761 -10.979 1.00 37.76 131 GLU A O 1
ATOM 743 N N . THR A 1 132 ? -45.587 90.44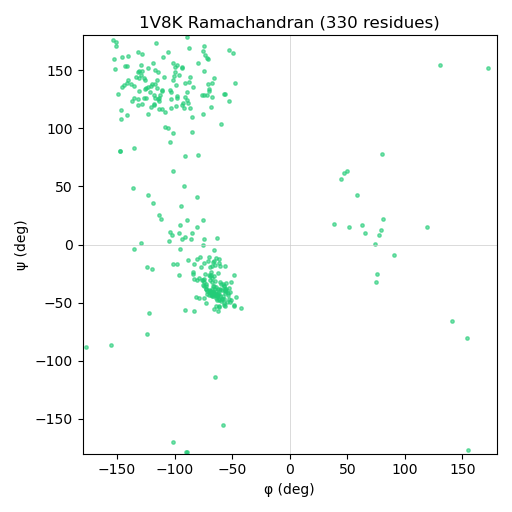7 -9.978 1.00 32.15 132 THR A N 1
ATOM 744 C CA . THR A 1 132 ? -44.993 90.313 -8.649 1.00 32.37 132 THR A CA 1
ATOM 745 C C . THR A 1 132 ? -45.308 88.987 -8.004 1.00 40.12 132 THR A C 1
ATOM 746 O O . THR A 1 132 ? -44.806 88.705 -6.921 1.00 43.56 132 THR A O 1
ATOM 750 N N . ALA A 1 133 ? -46.119 88.164 -8.666 1.00 35.14 133 ALA A N 1
ATOM 751 C CA . ALA A 1 133 ? -46.486 86.859 -8.129 1.00 38.95 133 ALA A CA 1
ATOM 752 C C . ALA A 1 133 ? -45.365 85.847 -8.265 1.00 36.65 133 ALA A C 1
ATOM 753 O O . ALA A 1 133 ? -44.830 85.642 -9.364 1.00 37.77 133 ALA A O 1
ATOM 755 N N . SER A 1 134 ? -45.025 85.177 -7.160 1.00 34.73 134 SER A N 1
ATOM 756 C CA . SER A 1 134 ? -43.947 84.193 -7.183 1.00 36.28 134 SER A CA 1
ATOM 757 C C . SER A 1 134 ? -44.505 82.843 -7.584 1.00 34.57 134 SER A C 1
ATOM 758 O O . SER A 1 134 ? -45.716 82.662 -7.629 1.00 31.85 134 SER A O 1
ATOM 761 N N . ASN A 1 135 ? -43.626 81.888 -7.863 1.00 32.51 135 ASN A N 1
ATOM 762 C CA . ASN A 1 135 ? -44.065 80.552 -8.242 1.00 39.89 135 ASN A CA 1
ATOM 763 C C . ASN A 1 135 ? -44.912 79.876 -7.163 1.00 38.88 135 ASN A C 1
ATOM 764 O O . ASN A 1 135 ? -45.833 79.101 -7.471 1.00 39.31 135 ASN A O 1
ATOM 769 N N . GLU A 1 136 ? -44.597 80.149 -5.897 1.00 39.53 136 GLU A N 1
ATOM 770 C CA . GLU A 1 136 ? -45.335 79.538 -4.788 1.00 39.54 136 GLU A CA 1
ATOM 771 C C . GLU A 1 136 ? -46.763 80.060 -4.769 1.00 38.00 136 GLU A C 1
ATOM 772 O O . GLU A 1 136 ? -47.705 79.305 -4.537 1.00 32.76 136 GLU A O 1
ATOM 778 N N . VAL A 1 137 ? -46.922 81.353 -5.010 1.00 34.76 137 VAL A N 1
ATOM 779 C CA . VAL A 1 137 ? -48.248 81.947 -5.065 1.00 34.35 137 VAL A CA 1
ATOM 780 C C . VAL A 1 137 ? -49.032 81.328 -6.239 1.00 34.67 137 VAL A C 1
ATOM 781 O O . VAL A 1 137 ? -50.178 80.910 -6.069 1.00 32.78 137 VAL A O 1
ATOM 785 N N . VAL A 1 138 ? -48.407 81.260 -7.422 1.00 31.59 138 VAL A N 1
ATOM 786 C CA . VAL A 1 138 ? -49.045 80.681 -8.610 1.00 28.11 138 VAL A CA 1
ATOM 787 C C . VAL A 1 138 ? -49.412 79.237 -8.330 1.00 33.52 138 VAL A C 1
ATOM 788 O O . VAL A 1 138 ? -50.541 78.803 -8.588 1.00 31.10 138 VAL A O 1
ATOM 792 N N . TYR A 1 139 ? -48.459 78.485 -7.798 1.00 34.35 139 TYR A N 1
ATOM 793 C CA . TYR A 1 139 ? -48.702 77.085 -7.481 1.00 34.47 139 TYR A CA 1
ATOM 794 C C . TYR A 1 139 ? -49.891 76.887 -6.538 1.00 34.70 139 TYR A C 1
ATOM 795 O O . TYR A 1 139 ? -50.694 75.966 -6.709 1.00 39.07 139 TYR A O 1
ATOM 804 N N . ARG A 1 140 ? -49.992 77.754 -5.535 1.00 37.68 140 ARG A N 1
ATOM 805 C CA . ARG A 1 140 ? -51.058 77.664 -4.547 1.00 41.12 140 ARG A CA 1
ATOM 806 C C . ARG A 1 140 ? -52.460 77.704 -5.142 1.00 39.55 140 ARG A C 1
ATOM 807 O O . ARG A 1 140 ? -53.365 77.034 -4.653 1.00 38.82 140 ARG A O 1
ATOM 815 N N . PHE A 1 141 ? -52.643 78.488 -6.199 1.00 39.52 141 PHE A N 1
ATOM 816 C CA . PHE A 1 141 ? -53.956 78.605 -6.821 1.00 39.20 141 PHE A CA 1
ATOM 817 C C . PHE A 1 141 ? -54.159 77.823 -8.116 1.00 41.21 141 PHE A C 1
ATOM 818 O O . PHE A 1 141 ? -55.191 77.973 -8.778 1.00 43.15 141 PHE A O 1
ATOM 826 N N . THR A 1 142 ? -53.201 76.979 -8.476 1.00 35.29 142 THR A N 1
ATOM 827 C CA . THR A 1 142 ? -53.335 76.213 -9.709 1.00 31.12 142 THR A CA 1
ATOM 828 C C . THR A 1 142 ? -53.222 74.722 -9.494 1.00 34.70 142 THR A C 1
ATOM 829 O O . THR A 1 142 ? -54.227 74.008 -9.472 1.00 36.75 142 THR A O 1
ATOM 833 N N . ALA A 1 143 ? -52.008 74.232 -9.309 1.00 36.41 143 ALA A N 1
ATOM 834 C CA . ALA A 1 143 ? -51.833 72.798 -9.119 1.00 33.34 143 ALA A CA 1
ATOM 835 C C . ALA A 1 143 ? -52.126 72.284 -7.699 1.00 30.80 143 ALA A C 1
ATOM 836 O O . ALA A 1 143 ? -52.555 71.143 -7.530 1.00 35.24 143 ALA A O 1
ATOM 838 N N . ARG A 1 144 ? -51.891 73.114 -6.683 1.00 30.91 144 ARG A N 1
ATOM 839 C CA . ARG A 1 144 ? -52.121 72.686 -5.298 1.00 35.38 144 ARG A CA 1
ATOM 840 C C . ARG A 1 144 ? -53.504 72.075 -5.079 1.00 38.33 144 ARG A C 1
ATOM 841 O O . ARG A 1 144 ? -53.625 70.999 -4.493 1.00 36.73 144 ARG A O 1
ATOM 849 N N . PRO A 1 145 ? -54.565 72.742 -5.566 1.00 39.50 145 PRO A N 1
ATOM 850 C CA . PRO A 1 145 ? -55.925 72.223 -5.402 1.00 39.99 145 PRO A CA 1
ATOM 851 C C . PRO A 1 145 ? -56.192 70.920 -6.156 1.00 44.99 145 PRO A C 1
ATOM 852 O O . PRO A 1 145 ? -57.269 70.344 -6.034 1.00 52.36 145 PRO A O 1
ATOM 856 N N . LEU A 1 146 ? -55.222 70.448 -6.936 1.00 45.56 146 LEU A N 1
ATOM 857 C CA . LEU A 1 146 ? -55.421 69.216 -7.694 1.00 42.82 146 LEU A CA 1
ATOM 858 C C . LEU A 1 146 ? -54.762 68.002 -7.064 1.00 42.98 146 LEU A C 1
ATOM 859 O O . LEU A 1 146 ? -55.088 66.861 -7.402 1.00 41.94 146 LEU A O 1
ATOM 864 N N . VAL A 1 147 ? -53.829 68.236 -6.152 1.00 41.15 147 VAL A N 1
ATOM 865 C CA . VAL A 1 147 ? -53.145 67.129 -5.497 1.00 44.16 147 VAL A CA 1
ATOM 866 C C . VAL A 1 147 ? -54.134 66.199 -4.810 1.00 45.31 147 VAL A C 1
ATOM 867 O O . VAL A 1 147 ? -54.061 64.980 -4.955 1.00 46.68 147 VAL A O 1
ATOM 871 N N . GLN A 1 148 ? -55.067 66.779 -4.065 1.00 47.33 148 GLN A N 1
ATOM 872 C CA . GLN A 1 148 ? -56.061 65.989 -3.349 1.00 50.12 148 GLN A CA 1
ATOM 873 C C . GLN A 1 148 ? -56.826 65.069 -4.295 1.00 49.22 148 GLN A C 1
ATOM 874 O O . GLN A 1 148 ? -57.221 63.952 -3.926 1.00 49.38 148 GLN A O 1
ATOM 880 N N . THR A 1 149 ? -57.024 65.543 -5.521 1.00 44.70 149 THR A N 1
ATOM 881 C CA . THR A 1 149 ? -57.736 64.776 -6.539 1.00 42.91 149 THR A CA 1
ATOM 882 C C . THR A 1 149 ? -57.114 63.404 -6.790 1.00 47.36 149 THR A C 1
ATOM 883 O O . THR A 1 149 ? -57.835 62.428 -7.003 1.00 44.55 149 THR A O 1
ATOM 887 N N . ILE A 1 150 ? -55.785 63.317 -6.770 1.00 45.13 150 ILE A N 1
ATOM 888 C CA . ILE A 1 150 ? -55.133 62.026 -7.001 1.00 46.31 150 ILE A CA 1
ATOM 889 C C . ILE A 1 150 ? -55.247 61.126 -5.775 1.00 43.60 150 ILE A C 1
ATOM 890 O O . ILE A 1 150 ? -55.288 59.901 -5.905 1.00 43.69 150 ILE A O 1
ATOM 895 N N . PHE A 1 151 ? -55.289 61.723 -4.584 1.00 40.00 151 PHE A N 1
ATOM 896 C CA . PHE A 1 151 ? -55.439 60.921 -3.368 1.00 43.01 151 PHE A CA 1
ATOM 897 C C . PHE A 1 151 ? -56.873 60.409 -3.285 1.00 42.01 151 PHE A C 1
ATOM 898 O O . PHE A 1 151 ? -57.136 59.370 -2.687 1.00 43.47 151 PHE A O 1
ATOM 906 N N . GLU A 1 152 ? -57.797 61.131 -3.912 1.00 41.71 152 GLU A N 1
ATOM 907 C CA . GLU A 1 152 ? -59.192 60.705 -3.940 1.00 36.79 152 GLU A CA 1
ATOM 908 C C . GLU A 1 152 ? -59.361 59.723 -5.096 1.00 40.48 152 GLU A C 1
ATOM 909 O O . GLU A 1 152 ? -60.482 59.364 -5.461 1.00 43.17 152 GLU A O 1
ATOM 915 N N . GLY A 1 153 ? -58.237 59.305 -5.678 1.00 37.89 153 GLY A N 1
ATOM 916 C CA . GLY A 1 153 ? -58.261 58.351 -6.777 1.00 41.50 153 GLY A CA 1
ATOM 917 C C . GLY A 1 153 ? -58.561 58.886 -8.171 1.00 45.31 153 GLY A C 1
ATOM 918 O O . GLY A 1 153 ? -58.981 58.128 -9.051 1.00 46.63 153 GLY A O 1
ATOM 919 N N . GLY A 1 154 ? -58.350 60.180 -8.384 1.00 40.85 154 GLY A N 1
ATOM 920 C CA . GLY A 1 154 ? -58.605 60.751 -9.695 1.00 40.52 154 GLY A CA 1
ATOM 921 C C . GLY A 1 154 ? -57.348 60.963 -10.530 1.00 43.83 154 GLY A C 1
ATOM 922 O O . GLY A 1 154 ? -56.254 60.497 -10.186 1.00 38.41 154 GLY A O 1
ATOM 923 N N . LYS A 1 155 ? -57.513 61.663 -11.646 1.00 42.32 155 LYS A N 1
ATOM 924 C CA . LYS A 1 155 ? -56.409 61.959 -12.545 1.00 43.63 155 LYS A CA 1
ATOM 925 C C . LYS A 1 155 ? -56.421 63.448 -12.787 1.00 46.89 155 LYS A C 1
ATOM 926 O O . LYS A 1 155 ? -57.418 63.999 -13.252 1.00 41.07 155 LYS A O 1
ATOM 932 N N . ALA A 1 156 ? -55.313 64.098 -12.446 1.00 41.29 156 ALA A N 1
ATOM 933 C CA . ALA A 1 156 ? -55.190 65.537 -12.614 1.00 41.13 156 ALA A CA 1
ATOM 934 C C . ALA A 1 156 ? -54.089 65.896 -13.604 1.00 41.04 156 ALA A C 1
ATOM 935 O O . ALA A 1 156 ? -53.103 65.178 -13.751 1.00 42.70 156 ALA A O 1
ATOM 937 N N . THR A 1 157 ? -54.273 67.021 -14.277 1.00 36.71 157 THR A N 1
ATOM 938 C CA . THR A 1 157 ? -53.298 67.507 -15.242 1.00 34.57 157 THR A CA 1
ATOM 939 C C . THR A 1 157 ? -53.223 68.998 -15.085 1.00 33.66 157 THR A C 1
ATOM 940 O O . THR A 1 157 ? -54.235 69.651 -14.844 1.00 33.61 157 THR A O 1
ATOM 944 N N . CYS A 1 158 ? -52.014 69.529 -15.193 1.00 31.50 158 CYS A N 1
ATOM 945 C CA . CYS A 1 158 ? -51.778 70.961 -15.101 1.00 32.13 158 CYS A CA 1
ATOM 946 C C . CYS A 1 158 ? -50.887 71.316 -16.310 1.00 34.84 158 CYS A C 1
ATOM 947 O O . CYS A 1 158 ? -49.823 70.727 -16.500 1.00 34.30 158 CYS A O 1
ATOM 950 N N . PHE A 1 159 ? -51.321 72.277 -17.117 1.00 34.50 159 PHE A N 1
ATOM 951 C CA . PHE A 1 159 ? -50.567 72.649 -18.313 1.00 33.46 159 PHE A CA 1
ATOM 952 C C . PHE A 1 159 ? -50.089 74.070 -18.252 1.00 36.05 159 PHE A C 1
ATOM 953 O O . PHE A 1 159 ? -50.830 74.945 -17.841 1.00 30.75 159 PHE A O 1
ATOM 961 N N . ALA A 1 160 ? -48.846 74.282 -18.678 1.00 30.16 160 ALA A N 1
ATOM 962 C CA . ALA A 1 160 ? -48.297 75.588 -18.811 1.00 29.12 160 ALA A CA 1
ATOM 963 C C . ALA A 1 160 ? -48.311 75.891 -20.273 1.00 32.40 160 ALA A C 1
ATOM 964 O O . ALA A 1 160 ? -47.702 75.203 -21.083 1.00 31.07 160 ALA A O 1
ATOM 966 N N . TYR A 1 161 ? -49.056 76.920 -20.654 1.00 33.00 161 TYR A N 1
ATOM 967 C CA . TYR A 1 161 ? -49.265 77.264 -22.060 1.00 33.07 161 TYR A CA 1
ATOM 968 C C . TYR A 1 161 ? -48.922 78.718 -22.360 1.00 34.71 161 TYR A C 1
ATOM 969 O O . TYR A 1 161 ? -49.152 79.597 -21.531 1.00 29.84 161 TYR A O 1
ATOM 978 N N . GLY A 1 162 ? -48.356 78.968 -23.546 1.00 31.07 162 GLY A N 1
ATOM 979 C CA . GLY A 1 162 ? -48.014 80.325 -23.928 1.00 30.86 162 GLY A CA 1
ATOM 980 C C . GLY A 1 162 ? -46.889 80.430 -24.937 1.00 33.50 162 GLY A C 1
ATOM 981 O O . GLY A 1 162 ? -46.371 79.428 -25.400 1.00 36.23 162 GLY A O 1
ATOM 982 N N . GLN A 1 163 ? -46.503 81.654 -25.263 1.00 32.60 163 GLN A N 1
ATOM 983 C CA . GLN A 1 163 ? -45.452 81.873 -26.247 1.00 33.88 163 GLN A CA 1
ATOM 984 C C . GLN A 1 163 ? -44.055 81.546 -25.734 1.00 37.73 163 GLN A C 1
ATOM 985 O O . GLN A 1 163 ? -43.816 81.449 -24.525 1.00 35.52 163 GLN A O 1
ATOM 991 N N . THR A 1 164 ? -43.134 81.390 -26.682 1.00 37.68 164 THR A N 1
ATOM 992 C CA . THR A 1 164 ? -41.743 81.112 -26.384 1.00 36.06 164 THR A CA 1
ATOM 993 C C . THR A 1 164 ? -41.228 82.228 -25.474 1.00 34.46 164 THR A C 1
ATOM 994 O O . THR A 1 164 ? -41.414 83.416 -25.753 1.00 36.92 164 THR A O 1
ATOM 998 N N . GLY A 1 165 ? -40.600 81.842 -24.365 1.00 29.30 165 GLY A N 1
ATOM 999 C CA . GLY A 1 165 ? -40.076 82.837 -23.436 1.00 26.66 165 GLY A CA 1
ATOM 1000 C C . GLY A 1 165 ? -41.094 83.482 -22.498 1.00 30.83 165 GLY A C 1
ATOM 1001 O O . GLY A 1 165 ? -40.788 84.478 -21.843 1.00 33.12 165 GLY A O 1
ATOM 1002 N N . SER A 1 166 ? -42.298 82.920 -22.413 1.00 26.48 166 SER A N 1
ATOM 1003 C CA . SER A 1 166 ? -43.354 83.506 -21.568 1.00 27.09 166 SER A CA 1
ATOM 1004 C C . SER A 1 166 ? -43.271 83.106 -20.073 1.00 34.05 166 SER A C 1
ATOM 1005 O O . SER A 1 166 ? -43.886 83.746 -19.218 1.00 30.59 166 SER A O 1
ATOM 1008 N N . GLY A 1 167 ? -42.523 82.046 -19.779 1.00 25.64 167 GLY A N 1
ATOM 1009 C CA . GLY A 1 167 ? -42.338 81.604 -18.412 1.00 30.63 167 GLY A CA 1
ATOM 1010 C C . GLY A 1 167 ? -42.819 80.210 -18.108 1.00 30.58 167 GLY A C 1
ATOM 1011 O O . GLY A 1 167 ? -42.956 79.834 -16.944 1.00 32.64 167 GLY A O 1
ATOM 1012 N N . LYS A 1 168 ? -43.063 79.421 -19.144 1.00 32.28 168 LYS A N 1
ATOM 1013 C CA . LYS A 1 168 ? -43.561 78.080 -18.936 1.00 28.55 168 LYS A CA 1
ATOM 1014 C C . LYS A 1 168 ? -42.634 77.174 -18.140 1.00 33.35 168 LYS A C 1
ATOM 1015 O O . LYS A 1 168 ? -43.053 76.558 -17.149 1.00 29.02 168 LYS A O 1
ATOM 1021 N N . THR A 1 169 ? -41.387 77.063 -18.590 1.00 38.30 169 THR A N 1
ATOM 1022 C CA . THR A 1 169 ? -40.394 76.211 -17.932 1.00 33.05 169 THR A CA 1
ATOM 1023 C C . THR A 1 169 ? -40.023 76.743 -16.541 1.00 34.80 169 THR A C 1
ATOM 1024 O O . THR A 1 169 ? -39.810 75.977 -15.608 1.00 33.63 169 THR A O 1
ATOM 1028 N N . HIS A 1 170 ? -39.932 78.060 -16.431 1.00 34.28 170 HIS A N 1
ATOM 1029 C CA . HIS A 1 170 ? -39.606 78.715 -15.179 1.00 36.47 170 HIS A CA 1
ATOM 1030 C C . HIS A 1 170 ? -40.626 78.364 -14.094 1.00 37.51 170 HIS A C 1
ATOM 1031 O O . HIS A 1 170 ? -40.265 78.137 -12.936 1.00 39.40 170 HIS A O 1
ATOM 1038 N N . THR A 1 171 ? -41.894 78.300 -14.489 1.00 35.24 171 THR A N 1
ATOM 1039 C CA . THR A 1 171 ? -42.987 77.994 -13.580 1.00 35.37 171 THR A CA 1
ATOM 1040 C C . THR A 1 171 ? -43.062 76.533 -13.176 1.00 33.61 171 THR A C 1
ATOM 1041 O O . THR A 1 171 ? -43.225 76.213 -12.001 1.00 31.86 171 THR A O 1
ATOM 1045 N N . MET A 1 172 ? -42.937 75.643 -14.145 1.00 35.23 172 MET A N 1
ATOM 1046 C CA . MET A 1 172 ? -43.045 74.205 -13.876 1.00 38.14 172 MET A CA 1
ATOM 1047 C C . MET A 1 172 ? -41.739 73.596 -13.334 1.00 43.48 172 MET A C 1
ATOM 1048 O O . MET A 1 172 ? -41.727 72.845 -12.367 1.00 43.31 172 MET A O 1
ATOM 1053 N N . GLY A 1 173 ? -40.602 73.928 -13.936 1.00 41.98 173 GLY A N 1
ATOM 1054 C CA . GLY A 1 173 ? -39.376 73.290 -13.498 1.00 44.48 173 GLY A CA 1
ATOM 1055 C C . GLY A 1 173 ? -38.446 73.986 -12.532 1.00 46.12 173 GLY A C 1
ATOM 1056 O O . GLY A 1 173 ? -37.591 73.340 -11.930 1.00 50.23 173 GLY A O 1
ATOM 1057 N N . GLY A 1 174 ? -38.597 75.287 -12.367 1.00 49.75 174 GLY A N 1
ATOM 1058 C CA . GLY A 1 174 ? -37.699 75.980 -11.478 1.00 56.80 174 GLY A CA 1
ATOM 1059 C C . GLY A 1 174 ? -37.176 77.184 -12.214 1.00 61.49 174 GLY A C 1
ATOM 1060 O O . GLY A 1 174 ? -37.083 77.202 -13.440 1.00 66.19 174 GLY A O 1
ATOM 1061 N N . ASP A 1 175 ? -36.796 78.179 -11.441 1.00 66.59 175 ASP A N 1
ATOM 1062 C CA . ASP A 1 175 ? -36.331 79.450 -11.948 1.00 74.53 175 ASP A CA 1
ATOM 1063 C C . ASP A 1 175 ? -35.103 79.466 -12.844 1.00 80.12 175 ASP A C 1
ATOM 1064 O O . ASP A 1 175 ? -33.959 79.349 -12.391 1.00 84.86 175 ASP A O 1
ATOM 1069 N N . LEU A 1 176 ? -35.392 79.631 -14.134 1.00 82.42 176 LEU A N 1
ATOM 1070 C CA . LEU A 1 176 ? -34.410 79.685 -15.208 1.00 82.03 176 LEU A CA 1
ATOM 1071 C C . LEU A 1 176 ? -35.118 79.235 -16.479 1.00 81.48 176 LEU A C 1
ATOM 1072 O O . LEU A 1 176 ? -36.103 78.498 -16.416 1.00 79.08 176 LEU A O 1
ATOM 1077 N N . GLN A 1 181 ? -33.717 75.829 -13.654 1.00 77.97 181 GLN A N 1
ATOM 1078 C CA . GLN A 1 181 ? -32.479 75.562 -12.923 1.00 77.02 181 GLN A CA 1
ATOM 1079 C C . GLN A 1 181 ? -32.720 74.993 -11.538 1.00 71.51 181 GLN A C 1
ATOM 1080 O O . GLN A 1 181 ? -32.347 73.858 -11.251 1.00 68.16 181 GLN A O 1
ATOM 1086 N N . ASN A 1 182 ? -33.326 75.803 -10.677 1.00 69.01 182 ASN A N 1
ATOM 1087 C CA . ASN A 1 182 ? -33.620 75.382 -9.316 1.00 70.93 182 ASN A CA 1
ATOM 1088 C C . ASN A 1 182 ? -34.944 74.626 -9.263 1.00 67.55 182 ASN A C 1
ATOM 1089 O O . ASN A 1 182 ? -36.016 75.225 -9.188 1.00 67.65 182 ASN A O 1
ATOM 1094 N N . ALA A 1 183 ? -34.854 73.302 -9.293 1.00 63.03 183 ALA A N 1
ATOM 1095 C CA . ALA A 1 183 ? -36.028 72.440 -9.271 1.00 63.69 183 ALA A CA 1
ATOM 1096 C C . ALA A 1 183 ? -36.993 72.722 -8.125 1.00 66.21 183 ALA A C 1
ATOM 1097 O O . ALA A 1 183 ? -38.204 72.816 -8.338 1.00 66.32 183 ALA A O 1
ATOM 1099 N N . SER A 1 184 ? -36.452 72.862 -6.917 1.00 64.04 184 SER A N 1
ATOM 1100 C CA . SER A 1 184 ? -37.254 73.108 -5.716 1.00 62.22 184 SER A CA 1
ATOM 1101 C C . SER A 1 184 ? -38.243 74.267 -5.823 1.00 61.68 184 SER A C 1
ATOM 1102 O O . SER A 1 184 ? -39.314 74.233 -5.210 1.00 60.48 184 SER A O 1
ATOM 1105 N N . LYS A 1 185 ? -37.888 75.288 -6.597 1.00 58.24 185 LYS A N 1
ATOM 1106 C CA . LYS A 1 185 ? -38.751 76.454 -6.745 1.00 53.86 185 LYS A CA 1
ATOM 1107 C C . LYS A 1 185 ? -39.834 76.337 -7.819 1.00 48.11 185 LYS A C 1
ATOM 1108 O O . LYS A 1 185 ? -40.563 77.295 -8.065 1.00 40.96 185 LYS A O 1
ATOM 1114 N N . GLY A 1 186 ? -39.954 75.164 -8.434 1.00 40.67 186 GLY A N 1
ATOM 1115 C CA . GLY A 1 186 ? -40.962 74.974 -9.459 1.00 37.26 186 GLY A CA 1
ATOM 1116 C C . GLY A 1 186 ? -42.151 74.133 -9.031 1.00 38.84 186 GLY A C 1
ATOM 1117 O 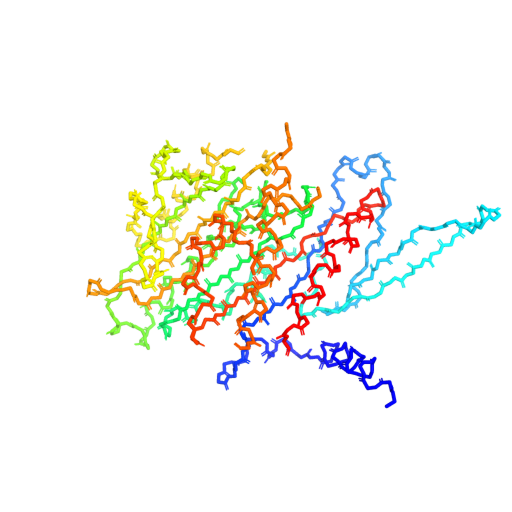O . GLY A 1 186 ? -42.103 73.430 -8.024 1.00 38.32 186 GLY A O 1
ATOM 1118 N N . ILE A 1 187 ? -43.221 74.187 -9.819 1.00 36.66 187 ILE A N 1
ATOM 1119 C CA . ILE A 1 187 ? -44.440 73.441 -9.532 1.00 37.70 187 ILE A CA 1
ATOM 1120 C C . ILE A 1 187 ? -44.257 71.932 -9.428 1.00 39.94 187 ILE A C 1
ATOM 1121 O O . ILE A 1 187 ? -44.953 71.275 -8.645 1.00 39.80 187 ILE A O 1
ATOM 1126 N N . TYR A 1 188 ? -43.347 71.355 -10.208 1.00 40.65 188 TYR A N 1
ATOM 1127 C CA . TYR A 1 188 ? -43.154 69.909 -10.113 1.00 38.24 188 TYR A CA 1
ATOM 1128 C C . TYR A 1 188 ? -42.756 69.566 -8.673 1.00 35.06 188 TYR A C 1
ATOM 1129 O O . TYR A 1 188 ? -43.266 68.619 -8.072 1.00 35.80 188 TYR A O 1
ATOM 1138 N N . ALA A 1 189 ? -41.800 70.332 -8.157 1.00 34.02 189 ALA A N 1
ATOM 1139 C CA . ALA A 1 189 ? -41.262 70.138 -6.819 1.00 34.13 189 ALA A CA 1
ATOM 1140 C C . ALA A 1 189 ? -42.308 70.420 -5.750 1.00 39.74 189 ALA A C 1
ATOM 1141 O O . ALA A 1 189 ? -42.593 69.568 -4.913 1.00 42.07 189 ALA A O 1
ATOM 1143 N N . MET A 1 190 ? -42.881 71.616 -5.795 1.00 38.70 190 MET A N 1
ATOM 1144 C CA . MET A 1 190 ? -43.892 72.012 -4.836 1.00 39.74 190 MET A CA 1
ATOM 1145 C C . MET A 1 190 ? -45.031 71.018 -4.750 1.00 39.08 190 MET A C 1
ATOM 1146 O O . MET A 1 190 ? -45.489 70.691 -3.653 1.00 49.31 190 MET A O 1
ATOM 1151 N N . ALA A 1 191 ? -45.480 70.517 -5.897 1.00 38.69 191 ALA A N 1
ATOM 1152 C CA . ALA A 1 191 ? -46.572 69.550 -5.929 1.00 38.58 191 ALA A CA 1
ATOM 1153 C C . ALA A 1 191 ? -46.157 68.259 -5.248 1.00 43.80 191 ALA A C 1
ATOM 1154 O O . ALA A 1 191 ? -46.961 67.615 -4.564 1.00 36.26 191 ALA A O 1
ATOM 1156 N N . SER A 1 192 ? -44.903 67.875 -5.465 1.00 43.43 192 SER A N 1
ATOM 1157 C CA . SER A 1 192 ? -44.350 66.659 -4.878 1.00 46.40 192 SER A CA 1
ATOM 1158 C C . SER A 1 192 ? -44.318 66.808 -3.359 1.00 46.20 192 SER A C 1
ATOM 1159 O O . SER A 1 192 ? -44.683 65.893 -2.621 1.00 47.25 192 SER A O 1
ATOM 1162 N N . ARG A 1 193 ? -43.869 67.979 -2.919 1.00 48.05 193 ARG A N 1
ATOM 1163 C CA . ARG A 1 193 ? -43.776 68.310 -1.510 1.00 48.19 193 ARG A CA 1
ATOM 1164 C C . ARG A 1 193 ? -45.115 68.101 -0.806 1.00 49.64 193 ARG A C 1
ATOM 1165 O O . ARG A 1 193 ? -45.155 67.552 0.293 1.00 53.09 193 ARG A O 1
ATOM 1173 N N . ASP A 1 194 ? -46.207 68.532 -1.434 1.00 50.06 194 ASP A N 1
ATOM 1174 C CA . ASP A 1 194 ? -47.530 68.372 -0.840 1.00 46.69 194 ASP A CA 1
ATOM 1175 C C . ASP A 1 194 ? -48.060 66.956 -0.961 1.00 43.18 194 ASP A C 1
ATOM 1176 O O . ASP A 1 194 ? -48.967 66.562 -0.227 1.00 47.26 194 ASP A O 1
ATOM 1181 N N . VAL A 1 195 ? -47.506 66.182 -1.883 1.00 44.37 195 VAL A N 1
ATOM 1182 C CA . VAL A 1 195 ? -47.952 64.805 -2.055 1.00 45.41 195 VAL A CA 1
ATOM 1183 C C . VAL A 1 195 ? -47.427 63.956 -0.906 1.00 42.48 195 VAL A C 1
ATOM 1184 O O . VAL A 1 195 ? -48.095 63.038 -0.442 1.00 44.24 195 VAL A O 1
ATOM 1188 N N . PHE A 1 196 ? -46.220 64.261 -0.452 1.00 39.68 196 PHE A N 1
ATOM 1189 C CA . PHE A 1 196 ? -45.651 63.516 0.659 1.00 44.52 196 PHE A CA 1
ATOM 1190 C C . PHE A 1 196 ? -46.305 63.919 1.979 1.00 48.21 196 PHE A C 1
ATOM 1191 O O . PHE A 1 196 ? -46.461 63.094 2.874 1.00 50.06 196 PHE A O 1
ATOM 1199 N N . LEU A 1 197 ? -46.702 65.183 2.081 1.00 52.65 197 LEU A N 1
ATOM 1200 C CA . LEU A 1 197 ? -47.360 65.691 3.274 1.00 50.58 197 LEU A CA 1
ATOM 1201 C C . LEU A 1 197 ? -48.747 65.070 3.420 1.00 52.53 197 LEU A C 1
ATOM 1202 O O . LEU A 1 197 ? -49.139 64.650 4.511 1.00 52.05 197 LEU A O 1
ATOM 1207 N N . LEU A 1 198 ? -49.485 64.990 2.317 1.00 51.89 198 LEU A N 1
ATOM 1208 C CA . LEU A 1 198 ? -50.825 64.414 2.347 1.00 51.57 198 LEU A CA 1
ATOM 1209 C C . LEU A 1 198 ? -50.840 62.914 2.589 1.00 55.01 198 LEU A C 1
ATOM 1210 O O . LEU A 1 198 ? -51.691 62.410 3.319 1.00 51.49 198 LEU A O 1
ATOM 1215 N N . LYS A 1 199 ? -49.912 62.193 1.973 1.00 52.85 199 LYS A N 1
ATOM 1216 C CA . LYS A 1 199 ? -49.883 60.746 2.141 1.00 54.70 199 LYS A CA 1
ATOM 1217 C C . LYS A 1 199 ? -49.646 60.346 3.591 1.00 50.74 199 LYS A C 1
ATOM 1218 O O . LYS A 1 199 ? -50.018 59.251 4.001 1.00 45.45 199 LYS A O 1
ATOM 1224 N N . ASN A 1 200 ? -49.025 61.235 4.360 1.00 57.46 200 ASN A N 1
ATOM 1225 C CA . ASN A 1 200 ? -48.753 60.958 5.763 1.00 61.53 200 ASN A CA 1
ATOM 1226 C C . ASN A 1 200 ? -49.881 61.445 6.674 1.00 62.68 200 ASN A C 1
ATOM 1227 O O . ASN A 1 200 ? -49.758 61.402 7.895 1.00 63.64 200 ASN A O 1
ATOM 1232 N N . GLN A 1 201 ? -50.974 61.918 6.081 1.00 56.72 201 GLN A N 1
ATOM 1233 C CA . GLN A 1 201 ? -52.109 62.385 6.862 1.00 54.69 201 GLN A CA 1
ATOM 1234 C C . GLN A 1 201 ? -53.000 61.187 7.176 1.00 57.92 201 GLN A C 1
ATOM 1235 O O . GLN A 1 201 ? -53.138 60.270 6.360 1.00 54.40 201 GLN A O 1
ATOM 1241 N N . PRO A 1 202 ? -53.612 61.178 8.373 1.00 57.95 202 PRO A N 1
ATOM 1242 C CA . PRO A 1 202 ? -54.497 60.101 8.826 1.00 55.89 202 PRO A CA 1
ATOM 1243 C C . PRO A 1 202 ? -55.527 59.654 7.797 1.00 55.78 202 PRO A C 1
ATOM 1244 O O . PRO A 1 202 ? -55.731 58.457 7.594 1.00 57.15 202 PRO A O 1
ATOM 1248 N N . ARG A 1 203 ? -56.175 60.613 7.144 1.00 56.39 203 ARG A N 1
ATOM 1249 C CA . ARG A 1 203 ? -57.181 60.277 6.139 1.00 56.91 203 ARG A CA 1
ATOM 1250 C C . ARG A 1 203 ? -56.609 59.464 4.981 1.00 56.32 203 ARG A C 1
ATOM 1251 O O . ARG A 1 203 ? -57.353 58.807 4.253 1.00 55.56 203 ARG A O 1
ATOM 1259 N N . TYR A 1 204 ? -55.290 59.492 4.821 1.00 55.16 204 TYR A N 1
ATOM 1260 C CA . TYR A 1 204 ? -54.663 58.759 3.729 1.00 60.24 204 TYR A CA 1
ATOM 1261 C C . TYR A 1 204 ? -53.666 57.689 4.164 1.00 60.08 204 TYR A C 1
ATOM 1262 O O . TYR A 1 204 ? -53.382 56.768 3.402 1.00 61.56 204 TYR A O 1
ATOM 1271 N N . ARG A 1 205 ? -53.139 57.802 5.380 1.00 64.76 205 ARG A N 1
ATOM 1272 C CA . ARG A 1 205 ? -52.181 56.823 5.895 1.00 69.50 205 ARG A CA 1
ATOM 1273 C C . ARG A 1 205 ? -52.586 55.392 5.554 1.00 70.86 205 ARG A C 1
ATOM 1274 O O . ARG A 1 205 ? -51.816 54.636 4.968 1.00 67.20 205 ARG A O 1
ATOM 1282 N N . ASN A 1 206 ? -53.805 55.031 5.936 1.00 73.45 206 ASN A N 1
ATOM 1283 C CA . ASN A 1 206 ? -54.322 53.689 5.713 1.00 76.52 206 ASN A CA 1
ATOM 1284 C C . ASN A 1 206 ? -54.458 53.285 4.248 1.00 77.06 206 ASN A C 1
ATOM 1285 O O . ASN A 1 206 ? -54.983 52.214 3.940 1.00 78.22 206 ASN A O 1
ATOM 1290 N N . LEU A 1 207 ? -53.990 54.139 3.345 1.00 76.90 207 LEU A N 1
ATOM 1291 C CA . LEU A 1 207 ? -54.050 53.829 1.921 1.00 76.18 207 LEU A CA 1
ATOM 1292 C C . LEU A 1 207 ? -52.847 52.973 1.553 1.00 75.26 207 LEU A C 1
ATOM 1293 O O . LEU A 1 207 ? -52.893 52.208 0.591 1.00 74.26 207 LEU A O 1
ATOM 1298 N N . ASN A 1 208 ? -51.775 53.099 2.332 1.00 72.10 208 ASN A N 1
ATOM 1299 C CA . ASN A 1 208 ? -50.555 52.341 2.081 1.00 68.94 208 ASN A CA 1
ATOM 1300 C C . ASN A 1 208 ? -50.193 52.498 0.607 1.00 67.30 208 ASN A C 1
ATOM 1301 O O . ASN A 1 208 ? -50.193 51.534 -0.164 1.00 65.73 208 ASN A O 1
ATOM 1306 N N . LEU A 1 209 ? -49.900 53.737 0.228 1.00 63.73 209 LEU A N 1
ATOM 1307 C CA . LEU A 1 209 ? -49.546 54.071 -1.141 1.00 58.76 209 LEU A CA 1
ATOM 1308 C C . LEU A 1 209 ? -48.043 54.247 -1.302 1.00 55.78 209 LEU A C 1
ATOM 1309 O O . LEU A 1 209 ? -47.325 54.548 -0.347 1.00 55.00 209 LEU A O 1
ATOM 1314 N N . GLU A 1 210 ? -47.579 54.057 -2.530 1.00 51.42 210 GLU A N 1
ATOM 1315 C CA . GLU A 1 210 ? -46.177 54.238 -2.856 1.00 52.79 210 GLU A CA 1
ATOM 1316 C C . GLU A 1 210 ? -46.155 55.336 -3.922 1.00 45.42 210 GLU A C 1
ATOM 1317 O O . GLU A 1 210 ? -47.010 55.370 -4.810 1.00 44.23 210 GLU A O 1
ATOM 1323 N N . VAL A 1 211 ? -45.202 56.251 -3.816 1.00 45.10 211 VAL A N 1
ATOM 1324 C CA . VAL A 1 211 ? -45.101 57.349 -4.759 1.00 41.70 211 VAL A CA 1
ATOM 1325 C C . VAL A 1 211 ? -44.068 57.102 -5.854 1.00 44.13 211 VAL A C 1
ATOM 1326 O O . VAL A 1 211 ? -42.908 56.774 -5.578 1.00 41.02 211 VAL A O 1
ATOM 1330 N N . TYR A 1 212 ? -44.511 57.259 -7.102 1.00 43.32 212 TYR A N 1
ATOM 1331 C CA . TYR A 1 212 ? -43.644 57.066 -8.266 1.00 44.67 212 TYR A CA 1
ATOM 1332 C C . TYR A 1 212 ? -43.627 58.319 -9.126 1.00 43.75 212 TYR A C 1
ATOM 1333 O O . TYR A 1 212 ? -44.584 59.099 -9.144 1.00 39.43 212 TYR A O 1
ATOM 1342 N N . VAL A 1 213 ? -42.523 58.510 -9.829 1.00 42.82 213 VAL A N 1
ATOM 1343 C CA . VAL A 1 213 ? -42.347 59.678 -10.675 1.00 43.63 213 VAL A CA 1
ATOM 1344 C C . VAL A 1 213 ? -41.842 59.277 -12.065 1.00 42.72 213 VAL A C 1
ATOM 1345 O O . VAL A 1 213 ? -41.133 58.285 -12.208 1.00 38.72 213 VAL A O 1
ATOM 1349 N N . THR A 1 214 ? -42.238 60.040 -13.083 1.00 42.99 214 THR A N 1
ATOM 1350 C CA . THR A 1 214 ? -41.786 59.800 -14.461 1.00 42.53 214 THR A CA 1
ATOM 1351 C C . THR A 1 214 ? -41.547 61.156 -15.097 1.00 41.54 214 THR A C 1
ATOM 1352 O O . THR A 1 214 ? -42.146 62.152 -14.697 1.00 40.06 214 THR A O 1
ATOM 1356 N N . PHE A 1 215 ? -40.663 61.199 -16.087 1.00 37.96 215 PHE A N 1
ATOM 1357 C CA . PHE A 1 215 ? -40.363 62.454 -16.777 1.00 37.65 215 PHE A CA 1
ATOM 1358 C C . PHE A 1 215 ? -40.062 62.111 -18.242 1.00 41.77 215 PHE A C 1
ATOM 1359 O O . PHE A 1 215 ? -39.102 61.402 -18.533 1.00 46.39 215 PHE A O 1
ATOM 1367 N N . PHE A 1 216 ? -40.900 62.592 -19.158 1.00 36.01 216 PHE A N 1
ATOM 1368 C CA . PHE A 1 216 ? -40.696 62.315 -20.577 1.00 37.32 216 PHE A CA 1
ATOM 1369 C C . PHE A 1 216 ? -41.017 63.535 -21.414 1.00 40.63 216 PHE A C 1
ATOM 1370 O O . PHE A 1 216 ? -41.656 64.472 -20.936 1.00 34.59 216 PHE A O 1
ATOM 1378 N N . GLU A 1 217 ? -40.530 63.548 -22.654 1.00 39.66 217 GLU A N 1
ATOM 1379 C CA . GLU A 1 217 ? -40.797 64.667 -23.557 1.00 40.96 217 GLU A CA 1
ATOM 1380 C C . GLU A 1 217 ? -41.332 64.133 -24.869 1.00 42.88 217 GLU A C 1
ATOM 1381 O O . GLU A 1 217 ? -41.017 63.014 -25.270 1.00 45.25 217 GLU A O 1
ATOM 1387 N N . ILE A 1 218 ? -42.175 64.928 -25.514 1.00 43.11 218 ILE A N 1
ATOM 1388 C CA . ILE A 1 218 ? -42.746 64.546 -26.794 1.00 41.05 218 ILE A CA 1
ATOM 1389 C C . ILE A 1 218 ? -42.188 65.507 -27.836 1.00 47.36 218 ILE A C 1
ATOM 1390 O O . ILE A 1 218 ? -42.298 66.729 -27.706 1.00 42.16 218 ILE A O 1
ATOM 1395 N N . TYR A 1 219 ? -41.564 64.930 -28.856 1.00 52.06 219 TYR A N 1
ATOM 1396 C CA . TYR A 1 219 ? -40.944 65.688 -29.934 1.00 58.49 219 TYR A CA 1
ATOM 1397 C C . TYR A 1 219 ? -41.298 65.005 -31.253 1.00 62.54 219 TYR A C 1
ATOM 1398 O O . TYR A 1 219 ? -41.038 63.815 -31.434 1.00 62.92 219 TYR A O 1
ATOM 1407 N N . ASN A 1 220 ? -41.913 65.760 -32.156 1.00 67.52 220 ASN A N 1
ATOM 1408 C CA . ASN A 1 220 ? -42.320 65.243 -33.459 1.00 69.56 220 ASN A CA 1
ATOM 1409 C C . ASN A 1 220 ? -42.993 63.878 -33.409 1.00 68.61 220 ASN A C 1
ATOM 1410 O O . ASN A 1 220 ? -42.553 62.931 -34.066 1.00 70.48 220 ASN A O 1
ATOM 1415 N N . GLY A 1 221 ? -44.065 63.786 -32.629 1.00 67.98 221 GLY A N 1
ATOM 1416 C CA . GLY A 1 221 ? -44.804 62.542 -32.520 1.00 66.76 221 GLY A CA 1
ATOM 1417 C C . GLY A 1 221 ? -44.032 61.411 -31.874 1.00 64.51 221 GLY A C 1
ATOM 1418 O O . GLY A 1 221 ? -44.478 60.264 -31.889 1.00 70.77 221 GLY A O 1
ATOM 1419 N N . LYS A 1 222 ? -42.878 61.729 -31.299 1.00 62.19 222 LYS A N 1
ATOM 1420 C CA . LYS A 1 222 ? -42.051 60.722 -30.643 1.00 58.50 222 LYS A CA 1
ATOM 1421 C C . LYS A 1 222 ? -41.927 60.970 -29.135 1.00 55.99 222 LYS A C 1
ATOM 1422 O O . LYS A 1 222 ? -41.811 62.113 -28.688 1.00 51.04 222 LYS A O 1
ATOM 1428 N N . VAL A 1 223 ? -41.935 59.889 -28.362 1.00 48.36 223 VAL A N 1
ATOM 1429 C CA . VAL A 1 223 ? -41.805 59.977 -26.910 1.00 49.44 223 VAL A CA 1
ATOM 1430 C C . VAL A 1 223 ? -40.395 59.582 -26.477 1.00 49.94 223 VAL A C 1
ATOM 1431 O O . VAL A 1 223 ? -39.875 58.546 -26.892 1.00 54.13 223 VAL A O 1
ATOM 1435 N N . PHE A 1 224 ? -39.785 60.407 -25.634 1.00 45.91 224 PHE A N 1
ATOM 1436 C CA . PHE A 1 224 ? -38.433 60.142 -25.145 1.00 50.93 224 PHE A CA 1
ATOM 1437 C C . PHE A 1 224 ? -38.372 60.166 -23.621 1.00 51.64 224 PHE A C 1
ATOM 1438 O O . PHE A 1 224 ? -38.782 61.139 -22.993 1.00 49.27 224 PHE A O 1
ATOM 1446 N N . ASP A 1 225 ? -37.855 59.093 -23.030 1.00 53.44 225 ASP A N 1
ATOM 1447 C CA . ASP A 1 225 ? -37.741 59.009 -21.575 1.00 51.65 225 ASP A CA 1
ATOM 1448 C C . ASP A 1 225 ? -36.586 59.872 -21.080 1.00 48.75 225 ASP A C 1
ATOM 1449 O O . ASP A 1 225 ? -35.426 59.571 -21.345 1.00 53.81 225 ASP A O 1
ATOM 1454 N N . LEU A 1 226 ? -36.904 60.940 -20.354 1.00 46.87 226 LEU A N 1
ATOM 1455 C CA . LEU A 1 226 ? -35.878 61.839 -19.832 1.00 47.08 226 LEU A CA 1
ATOM 1456 C C . LEU A 1 226 ? -35.175 61.283 -18.600 1.00 48.65 226 LEU A C 1
ATOM 1457 O O . LEU A 1 226 ? -34.163 61.828 -18.162 1.00 50.38 226 LEU A O 1
ATOM 1462 N N . LEU A 1 227 ? -35.714 60.207 -18.035 1.00 50.76 227 LEU A N 1
ATOM 1463 C CA . LEU A 1 227 ? -35.115 59.592 -16.855 1.00 56.97 227 LEU A CA 1
ATOM 1464 C C . LEU A 1 227 ? -34.398 58.319 -17.267 1.00 61.01 227 LEU A C 1
ATOM 1465 O O . LEU A 1 227 ? -33.867 57.590 -16.426 1.00 59.81 227 LEU A O 1
ATOM 1470 N N . ASN A 1 228 ? -34.401 58.053 -18.569 1.00 64.46 228 ASN A N 1
ATOM 1471 C CA . ASN A 1 228 ? -33.738 56.878 -19.120 1.00 64.47 228 ASN A CA 1
ATOM 1472 C C . ASN A 1 228 ? -32.971 57.302 -20.370 1.00 62.33 228 ASN A C 1
ATOM 1473 O O . ASN A 1 228 ? -33.075 56.687 -21.432 1.00 58.96 228 ASN A O 1
ATOM 1478 N N . LYS A 1 229 ? -32.218 58.385 -20.212 1.00 61.73 229 LYS A N 1
ATOM 1479 C CA . LYS A 1 229 ? -31.382 58.963 -21.258 1.00 63.44 229 LYS A CA 1
ATOM 1480 C C . LYS A 1 229 ? -32.012 59.143 -22.638 1.00 62.48 229 LYS A C 1
ATOM 1481 O O . LYS A 1 229 ? -31.552 58.563 -23.620 1.00 62.93 229 LYS A O 1
ATOM 1487 N N . LYS A 1 230 ? -33.059 59.958 -22.709 1.00 60.53 230 LYS A N 1
ATOM 1488 C CA . LYS A 1 230 ? -33.721 60.236 -23.976 1.00 55.80 230 LYS A CA 1
ATOM 1489 C C . LYS A 1 230 ? -34.122 58.996 -24.762 1.00 54.74 230 LYS A C 1
ATOM 1490 O O . LYS A 1 230 ? -34.424 59.091 -25.950 1.00 59.05 230 LYS A O 1
ATOM 1496 N N . ALA A 1 231 ? -34.122 57.837 -24.114 1.00 53.79 231 ALA A N 1
ATOM 1497 C CA . ALA A 1 231 ? -34.501 56.606 -24.794 1.00 55.09 231 ALA A CA 1
ATOM 1498 C C . ALA A 1 231 ? -35.858 56.767 -25.476 1.00 56.73 231 ALA A C 1
ATOM 1499 O O . ALA A 1 231 ? -36.851 57.108 -24.829 1.00 56.90 231 ALA A O 1
ATOM 1501 N N . LYS A 1 232 ? -35.897 56.526 -26.784 1.00 59.13 232 LYS A N 1
ATOM 1502 C CA . LYS A 1 232 ? -37.136 56.644 -27.546 1.00 58.30 232 LYS A CA 1
ATOM 1503 C C . LYS A 1 232 ? -38.073 55.500 -27.196 1.00 61.44 232 LYS A C 1
ATOM 1504 O O . LYS A 1 232 ? -37.681 54.335 -27.235 1.00 66.10 232 LYS A O 1
ATOM 1510 N N . LEU A 1 233 ? -39.315 55.831 -26.861 1.00 56.10 233 LEU A N 1
ATOM 1511 C CA . LEU A 1 233 ? -40.284 54.808 -26.487 1.00 54.74 233 LEU A CA 1
ATOM 1512 C C . LEU A 1 233 ? -41.380 54.622 -27.523 1.00 54.84 233 LEU A C 1
ATOM 1513 O O . LEU A 1 233 ? -41.615 55.486 -28.360 1.00 61.20 233 LEU A O 1
ATOM 1518 N N . ARG A 1 234 ? -42.050 53.479 -27.446 1.00 58.15 234 ARG A N 1
ATOM 1519 C CA . ARG A 1 234 ? -43.141 53.138 -28.351 1.00 59.66 234 ARG A CA 1
ATOM 1520 C C . ARG A 1 234 ? -44.491 53.370 -27.677 1.00 59.15 234 ARG A C 1
ATOM 1521 O O . ARG A 1 234 ? -44.656 53.101 -26.484 1.00 60.28 234 ARG A O 1
ATOM 1529 N N . VAL A 1 235 ? -45.454 53.873 -28.441 1.00 54.82 235 VAL A N 1
ATOM 1530 C CA . VAL A 1 235 ? -46.790 54.127 -27.920 1.00 51.73 235 VAL A CA 1
ATOM 1531 C C . VAL A 1 235 ? -47.788 53.257 -28.678 1.00 53.47 235 VAL A C 1
ATOM 1532 O O . VAL A 1 235 ? -47.910 53.361 -29.894 1.00 52.88 235 VAL A O 1
ATOM 1536 N N . LEU A 1 236 ? -48.491 52.392 -27.953 1.00 55.37 236 LEU A N 1
ATOM 1537 C CA . LEU A 1 236 ? -49.471 51.494 -28.549 1.00 56.26 236 LEU A CA 1
ATOM 1538 C C . LEU A 1 236 ? -50.865 51.733 -27.998 1.00 60.80 236 LEU A C 1
ATOM 1539 O O . LEU A 1 236 ? -51.028 52.230 -26.885 1.00 62.11 236 LEU A O 1
ATOM 1544 N N . GLU A 1 237 ? -51.872 51.358 -28.778 1.00 65.43 237 GLU A N 1
ATOM 1545 C CA . GLU A 1 237 ? -53.254 51.539 -28.375 1.00 74.32 237 GLU A CA 1
ATOM 1546 C C . GLU A 1 237 ? -54.114 50.410 -28.919 1.00 77.20 237 GLU A C 1
ATOM 1547 O O . GLU A 1 237 ? -54.355 50.336 -30.128 1.00 81.18 237 GLU A O 1
ATOM 1553 N N . ASP A 1 238 ? -54.550 49.519 -28.026 1.00 80.60 238 ASP A N 1
ATOM 1554 C CA . ASP A 1 238 ? -55.404 48.418 -28.444 1.00 83.38 238 ASP A CA 1
ATOM 1555 C C . ASP A 1 238 ? -56.678 48.931 -29.107 1.00 84.56 238 ASP A C 1
ATOM 1556 O O . ASP A 1 238 ? -56.706 50.070 -29.604 1.00 84.86 238 ASP A O 1
ATOM 1561 N N . SER A 1 239 ? -57.722 48.098 -29.060 1.00 84.86 239 SER A N 1
ATOM 1562 C CA . SER A 1 239 ? -59.030 48.368 -29.648 1.00 84.75 239 SER A CA 1
ATOM 1563 C C . SER A 1 239 ? -60.015 48.932 -28.656 1.00 84.86 239 SER A C 1
ATOM 1564 O O . SER A 1 239 ? -60.980 49.627 -29.000 1.00 84.86 239 SER A O 1
ATOM 1567 N N . ARG A 1 240 ? -59.750 48.575 -27.410 1.00 84.86 240 ARG A N 1
ATOM 1568 C CA . ARG A 1 240 ? -60.485 49.084 -26.310 1.00 84.86 240 ARG A CA 1
ATOM 1569 C C . ARG A 1 240 ? -60.083 50.513 -26.206 1.00 84.86 240 ARG A C 1
ATOM 1570 O O . ARG A 1 240 ? -60.669 51.297 -25.471 1.00 84.55 240 ARG A O 1
ATOM 1578 N N . GLN A 1 241 ? -59.043 50.862 -26.956 1.00 84.86 241 GLN A N 1
ATOM 1579 C CA . GLN A 1 241 ? -58.458 52.238 -27.026 1.00 83.25 241 GLN A CA 1
ATOM 1580 C C . GLN A 1 241 ? -57.604 52.709 -25.795 1.00 82.33 241 GLN A C 1
ATOM 1581 O O . GLN A 1 241 ? -57.105 53.826 -25.743 1.00 83.95 241 GLN A O 1
ATOM 1587 N N . GLN A 1 242 ? -57.368 51.952 -24.716 1.00 79.19 242 GLN A N 1
ATOM 1588 C CA . GLN A 1 242 ? -56.455 52.703 -23.863 1.00 78.76 242 GLN A CA 1
ATOM 1589 C C . GLN A 1 242 ? -55.032 52.706 -24.427 1.00 74.02 242 GLN A C 1
ATOM 1590 O O . GLN A 1 242 ? -54.602 51.795 -25.121 1.00 70.79 242 GLN A O 1
ATOM 1596 N N . VAL A 1 243 ? -54.308 53.802 -24.137 1.00 70.38 243 VAL A N 1
ATOM 1597 C CA . VAL A 1 243 ? -52.938 53.909 -24.625 1.00 66.68 243 VAL A CA 1
ATOM 1598 C C . VAL A 1 243 ? -51.930 53.409 -23.588 1.00 63.45 243 VAL A C 1
ATOM 1599 O O . VAL A 1 243 ? -52.178 53.415 -22.389 1.00 68.02 243 VAL A O 1
ATOM 1603 N N . GLN A 1 244 ? -50.769 52.929 -24.006 1.00 60.15 244 GLN A N 1
ATOM 1604 C CA . GLN A 1 244 ? -49.734 52.519 -23.076 1.00 58.79 244 GLN A CA 1
ATOM 1605 C C . GLN A 1 244 ? -48.427 52.952 -23.696 1.00 54.19 244 GLN A C 1
ATOM 1606 O O . GLN A 1 244 ? -48.241 52.863 -24.909 1.00 48.01 244 GLN A O 1
ATOM 1612 N N . VAL A 1 245 ? -47.540 53.469 -22.859 1.00 54.05 245 VAL A N 1
ATOM 1613 C CA . VAL A 1 245 ? -46.243 53.915 -23.314 1.00 50.04 245 VAL A CA 1
ATOM 1614 C C . VAL A 1 245 ? -45.267 52.851 -22.827 1.00 54.12 245 VAL A C 1
ATOM 1615 O O . VAL A 1 245 ? -44.888 52.808 -21.655 1.00 59.38 245 VAL A O 1
ATOM 1619 N N . VAL A 1 246 ? -44.888 51.973 -23.745 1.00 54.98 246 VAL A N 1
ATOM 1620 C CA . VAL A 1 246 ? -43.986 50.876 -23.451 1.00 52.85 246 VAL A CA 1
ATOM 1621 C C . VAL A 1 246 ? -42.572 51.351 -23.112 1.00 53.12 246 VAL A C 1
ATOM 1622 O O . VAL A 1 246 ? -41.972 52.131 -23.851 1.00 53.34 246 VAL A O 1
ATOM 1626 N N . GLY A 1 247 ? -42.063 50.898 -21.965 1.00 54.47 247 GLY A N 1
ATOM 1627 C CA . GLY A 1 247 ? -40.719 51.254 -21.543 1.00 47.92 247 GLY A CA 1
ATOM 1628 C C . GLY A 1 247 ? -40.527 52.487 -20.680 1.00 48.72 247 GLY A C 1
ATOM 1629 O O . GLY A 1 247 ? -39.420 52.715 -20.189 1.00 49.08 247 GLY A O 1
ATOM 1630 N N . LEU A 1 248 ? -41.566 53.296 -20.499 1.00 45.92 248 LEU A N 1
ATOM 1631 C CA . LEU A 1 248 ? -41.432 54.496 -19.671 1.00 43.02 248 LEU A CA 1
ATOM 1632 C C . LEU A 1 248 ? -40.956 54.061 -18.280 1.00 41.59 248 LEU A C 1
ATOM 1633 O O . LEU A 1 248 ? -41.521 53.150 -17.672 1.00 42.67 248 LEU A O 1
ATOM 1638 N N . GLN A 1 249 ? -39.906 54.701 -17.784 1.00 40.51 249 GLN A N 1
ATOM 1639 C CA . GLN A 1 249 ? -39.353 54.334 -16.484 1.00 45.89 249 GLN A CA 1
ATOM 1640 C C . GLN A 1 249 ? -39.992 55.059 -15.298 1.00 48.51 249 GLN A C 1
ATOM 1641 O O . GLN A 1 249 ? -39.993 56.290 -15.230 1.00 44.86 249 GLN A O 1
ATOM 1647 N N . GLU A 1 250 ? -40.536 54.277 -14.371 1.00 45.89 250 GLU A N 1
ATOM 1648 C CA . GLU A 1 250 ? -41.140 54.815 -13.154 1.00 41.62 250 GLU A CA 1
ATOM 1649 C C . GLU A 1 250 ? -40.117 54.710 -12.021 1.00 45.01 250 GLU A C 1
ATOM 1650 O O . GLU A 1 250 ? -39.571 53.639 -11.775 1.00 42.67 250 GLU A O 1
ATOM 1656 N N . TYR A 1 251 ? -39.842 55.820 -11.347 1.00 46.35 251 TYR A N 1
ATOM 1657 C CA . TYR A 1 251 ? -38.892 55.792 -10.238 1.00 49.73 251 TYR A CA 1
ATOM 1658 C C . TYR A 1 251 ? -39.564 56.016 -8.890 1.00 52.32 251 TYR A C 1
ATOM 1659 O O . TYR A 1 251 ? -40.368 56.936 -8.724 1.00 50.34 251 TYR A O 1
ATOM 1668 N N . LEU A 1 252 ? -39.222 55.164 -7.929 1.00 48.45 252 LEU A N 1
ATOM 1669 C CA . LEU A 1 252 ? -39.771 55.256 -6.582 1.00 43.85 252 LEU A CA 1
ATOM 1670 C C . LEU A 1 252 ? -39.140 56.424 -5.839 1.00 45.56 252 LEU A C 1
ATOM 1671 O O . LEU A 1 252 ? -37.918 56.565 -5.806 1.00 44.96 252 LEU A O 1
ATOM 1676 N N . VAL A 1 253 ? -39.978 57.276 -5.265 1.00 43.43 253 VAL A N 1
ATOM 1677 C CA . VAL A 1 253 ? -39.495 58.407 -4.494 1.00 42.83 253 VAL A CA 1
ATOM 1678 C C . VAL A 1 253 ? -40.143 58.330 -3.113 1.00 41.47 253 VAL A C 1
ATOM 1679 O O . VAL A 1 253 ? -41.305 57.945 -2.979 1.00 38.57 253 VAL A O 1
ATOM 1683 N N . THR A 1 254 ? -39.376 58.673 -2.085 1.00 46.64 254 THR A N 1
ATOM 1684 C CA . THR A 1 254 ? -39.870 58.615 -0.711 1.00 50.27 254 THR A CA 1
ATOM 1685 C C . THR A 1 254 ? -39.602 59.941 -0.027 1.00 53.21 254 THR A C 1
ATOM 1686 O O . THR A 1 254 ? -39.931 60.133 1.142 1.00 57.35 254 THR A O 1
ATOM 1690 N N . CYS A 1 255 ? -39.024 60.864 -0.780 1.00 56.23 255 CYS A N 1
ATOM 1691 C CA . CYS A 1 255 ? -38.664 62.161 -0.246 1.00 58.98 255 CYS A CA 1
ATOM 1692 C C . CYS A 1 255 ? -38.673 63.230 -1.340 1.00 60.92 255 CYS A C 1
ATOM 1693 O O . CYS A 1 255 ? -38.427 62.934 -2.510 1.00 59.79 255 CYS A O 1
ATOM 1696 N N . ALA A 1 256 ? -38.959 64.470 -0.962 1.00 60.87 256 ALA A N 1
ATOM 1697 C CA . ALA A 1 256 ? -38.979 65.561 -1.925 1.00 60.93 256 ALA A CA 1
ATOM 1698 C C . ALA A 1 256 ? -37.600 65.712 -2.557 1.00 63.40 256 ALA A C 1
ATOM 1699 O O . ALA A 1 256 ? -37.484 66.105 -3.718 1.00 64.51 256 ALA A O 1
ATOM 1701 N N . ASP A 1 257 ? -36.556 65.411 -1.791 1.00 60.32 257 ASP A N 1
ATOM 1702 C CA . ASP A 1 257 ? -35.194 65.502 -2.303 1.00 59.89 257 ASP A CA 1
ATOM 1703 C C . ASP A 1 257 ? -35.026 64.472 -3.402 1.00 58.13 257 ASP A C 1
ATOM 1704 O O . ASP A 1 257 ? -34.256 64.675 -4.337 1.00 63.65 257 ASP A O 1
ATOM 1709 N N . ASP A 1 258 ? -35.736 63.355 -3.282 1.00 51.45 258 ASP A N 1
ATOM 1710 C CA . ASP A 1 258 ? -35.672 62.324 -4.309 1.00 51.74 258 ASP A CA 1
ATOM 1711 C C . ASP A 1 258 ? -36.205 62.940 -5.610 1.00 53.40 258 ASP A C 1
ATOM 1712 O O . ASP A 1 258 ? -35.508 62.977 -6.632 1.00 48.94 258 ASP A O 1
ATOM 1717 N N . VAL A 1 259 ? -37.439 63.439 -5.544 1.00 49.93 259 VAL A N 1
ATOM 1718 C CA . VAL A 1 259 ? -38.097 64.062 -6.683 1.00 43.86 259 VAL A CA 1
ATOM 1719 C C . VAL A 1 259 ? -37.243 65.144 -7.318 1.00 40.67 259 VAL A C 1
ATOM 1720 O O . VAL A 1 259 ? -37.188 65.254 -8.536 1.00 44.33 259 VAL A O 1
ATOM 1724 N N . ILE A 1 260 ? -36.581 65.947 -6.495 1.00 42.67 260 ILE A N 1
ATOM 1725 C CA . ILE A 1 260 ? -35.744 67.023 -6.998 1.00 44.33 260 ILE A CA 1
ATOM 1726 C C . ILE A 1 260 ? -34.555 66.467 -7.762 1.00 53.09 260 ILE A C 1
ATOM 1727 O O . ILE A 1 260 ? -34.026 67.117 -8.662 1.00 54.38 260 ILE A O 1
ATOM 1732 N N . LYS A 1 261 ? -34.135 65.258 -7.414 1.00 53.78 261 LYS A N 1
ATOM 1733 C CA . LYS A 1 261 ? -33.013 64.654 -8.112 1.00 54.07 261 LYS A CA 1
ATOM 1734 C C . LYS A 1 261 ? -33.444 64.169 -9.494 1.00 49.32 261 LYS A C 1
ATOM 1735 O O . LYS A 1 261 ? -32.669 64.234 -10.451 1.00 46.23 261 LYS A O 1
ATOM 1741 N N . MET A 1 262 ? -34.680 63.693 -9.601 1.00 46.77 262 MET A N 1
ATOM 1742 C CA . MET A 1 262 ? -35.180 63.211 -10.877 1.00 48.14 262 MET A CA 1
ATOM 1743 C C . MET A 1 262 ? -35.531 64.381 -11.801 1.00 52.56 262 MET A C 1
ATOM 1744 O O . MET A 1 262 ? -35.411 64.268 -13.024 1.00 51.29 262 MET A O 1
ATOM 1749 N N . ILE A 1 263 ? -35.948 65.505 -11.222 1.00 48.42 263 ILE A N 1
ATOM 1750 C CA . ILE A 1 263 ? -36.281 66.683 -12.014 1.00 49.22 263 ILE A CA 1
ATOM 1751 C C . ILE A 1 263 ? -34.999 67.281 -12.605 1.00 51.27 263 ILE A C 1
ATOM 1752 O O . ILE A 1 263 ? -34.971 67.659 -13.774 1.00 48.89 263 ILE A O 1
ATOM 1757 N N . ASN A 1 264 ? -33.942 67.374 -11.798 1.00 55.10 264 ASN A N 1
ATOM 1758 C CA . ASN A 1 264 ? -32.673 67.914 -12.284 1.00 55.65 264 ASN A CA 1
ATOM 1759 C C . ASN A 1 264 ? -32.144 67.025 -13.414 1.00 59.00 264 ASN A C 1
ATOM 1760 O O . ASN A 1 264 ? -31.720 67.508 -14.464 1.00 61.49 264 ASN A O 1
ATOM 1765 N N . MET A 1 265 ? -32.168 65.719 -13.176 1.00 54.75 265 MET A N 1
ATOM 1766 C CA . MET A 1 265 ? -31.701 64.746 -14.148 1.00 55.02 265 MET A CA 1
ATOM 1767 C C . MET A 1 265 ? -32.450 64.892 -15.469 1.00 59.27 265 MET A C 1
ATOM 1768 O O . MET A 1 265 ? -31.838 65.005 -16.534 1.00 62.20 265 MET A O 1
ATOM 1773 N N . GLY A 1 266 ? -33.777 64.887 -15.387 1.00 59.55 266 GLY A N 1
ATOM 1774 C CA . GLY A 1 266 ? -34.602 65.005 -16.573 1.00 57.74 266 GLY A CA 1
ATOM 1775 C C . GLY A 1 266 ? -34.436 66.316 -17.318 1.00 54.28 266 GLY A C 1
ATOM 1776 O O . GLY A 1 266 ? -34.339 66.324 -18.545 1.00 56.39 266 GLY A O 1
ATOM 1777 N N . SER A 1 267 ? -34.405 67.424 -16.587 1.00 50.80 267 SER A N 1
ATOM 1778 C CA . SER A 1 267 ? -34.257 68.730 -17.207 1.00 55.33 267 SER A CA 1
ATOM 1779 C C . SER A 1 267 ? -32.874 68.890 -17.821 1.00 58.52 267 SER A C 1
ATOM 1780 O O . SER A 1 267 ? -32.687 69.654 -18.767 1.00 58.41 267 SER A O 1
ATOM 1783 N N . ALA A 1 268 ? -31.905 68.164 -17.277 1.00 60.56 268 ALA A N 1
ATOM 1784 C CA . ALA A 1 268 ? -30.539 68.237 -17.770 1.00 61.97 268 ALA A CA 1
ATOM 1785 C C . ALA A 1 268 ? -30.399 67.626 -19.162 1.00 62.46 268 ALA A C 1
ATOM 1786 O O . ALA A 1 268 ? -29.516 68.014 -19.925 1.00 63.91 268 ALA A O 1
ATOM 1788 N N . CYS A 1 269 ? -31.266 66.676 -19.500 1.00 62.70 269 CYS A N 1
ATOM 1789 C CA . CYS A 1 269 ? -31.177 66.051 -20.813 1.00 67.67 269 CYS A CA 1
ATOM 1790 C C . CYS A 1 269 ? -32.426 66.242 -21.668 1.00 69.11 269 CYS A C 1
ATOM 1791 O O . CYS A 1 269 ? -32.809 65.351 -22.418 1.00 71.91 269 CYS A O 1
ATOM 1794 N N . ARG A 1 270 ? -33.057 67.407 -21.562 1.00 70.93 270 ARG A N 1
ATOM 1795 C CA . ARG A 1 270 ? -34.257 67.686 -22.343 1.00 70.58 270 ARG A CA 1
ATOM 1796 C C . ARG A 1 270 ? -33.916 68.456 -23.615 1.00 73.33 270 ARG A C 1
ATOM 1797 O O . ARG A 1 270 ? -33.004 69.287 -23.624 1.00 72.16 270 ARG A O 1
ATOM 1805 N N . THR A 1 271 ? -34.660 68.181 -24.683 1.00 75.98 271 THR A N 1
ATOM 1806 C CA . THR A 1 271 ? -34.448 68.845 -25.964 1.00 77.58 271 THR A CA 1
ATOM 1807 C C . THR A 1 271 ? -35.097 70.226 -25.957 1.00 77.15 271 THR A C 1
ATOM 1808 O O . THR A 1 271 ? -34.472 71.217 -26.332 1.00 79.72 271 THR A O 1
ATOM 1812 N N . ASN A 1 280 ? -32.369 77.339 -22.359 1.00 84.86 280 ASN A N 1
ATOM 1813 C CA . ASN A 1 280 ? -33.531 76.491 -22.574 1.00 84.86 280 ASN A CA 1
ATOM 1814 C C . ASN A 1 280 ? -34.255 76.872 -23.853 1.00 84.49 280 ASN A C 1
ATOM 1815 O O . ASN A 1 280 ? -33.854 77.819 -24.548 1.00 83.35 280 ASN A O 1
ATOM 1820 N N . SER A 1 281 ? -35.313 76.117 -24.142 1.00 84.86 281 SER A N 1
ATOM 1821 C CA . SER A 1 281 ? -36.147 76.325 -25.308 1.00 84.00 281 SER A CA 1
ATOM 1822 C C . SER A 1 281 ? -37.167 75.220 -25.499 1.00 84.86 281 SER A C 1
ATOM 1823 O O . SER A 1 281 ? -36.943 74.091 -25.086 1.00 84.86 281 SER A O 1
ATOM 1826 N N . SER A 1 282 ? -38.297 75.545 -26.121 1.00 84.86 282 SER A N 1
ATOM 1827 C CA . SER A 1 282 ? -39.358 74.563 -26.286 1.00 84.06 282 SER A CA 1
ATOM 1828 C C . SER A 1 282 ? -38.909 73.414 -27.187 1.00 83.02 282 SER A C 1
ATOM 1829 O O . SER A 1 282 ? -38.023 72.638 -26.853 1.00 84.86 282 SER A O 1
ATOM 1832 N N . ARG A 1 283 ? -39.522 73.274 -28.367 1.00 81.76 283 ARG A N 1
ATOM 1833 C CA . ARG A 1 283 ? -39.396 72.283 -29.422 1.00 76.63 283 ARG A CA 1
ATOM 1834 C C . ARG A 1 283 ? -40.069 70.974 -29.020 1.00 71.69 283 ARG A C 1
ATOM 1835 O O . ARG A 1 283 ? -40.839 70.386 -29.769 1.00 68.04 283 ARG A O 1
ATOM 1843 N N . SER A 1 284 ? -40.046 70.676 -27.711 1.00 63.26 284 SER A N 1
ATOM 1844 C CA . SER A 1 284 ? -40.844 69.571 -27.208 1.00 57.86 284 SER A CA 1
ATOM 1845 C C . SER A 1 284 ? -41.908 70.071 -26.237 1.00 48.69 284 SER A C 1
ATOM 1846 O O . SER A 1 284 ? -41.957 71.240 -25.876 1.00 54.80 284 SER A O 1
ATOM 1849 N N . HIS A 1 285 ? -42.712 69.026 -25.921 1.00 47.37 285 HIS A N 1
ATOM 1850 C CA . HIS A 1 285 ? -43.627 68.925 -24.791 1.00 46.96 285 HIS A CA 1
ATOM 1851 C C . HIS A 1 285 ? -42.966 68.244 -23.591 1.00 44.12 285 HIS A C 1
ATOM 1852 O O . HIS A 1 285 ? -42.524 67.104 -23.656 1.00 45.93 285 HIS A O 1
ATOM 1859 N N . ALA A 1 286 ? -42.877 68.952 -22.450 1.00 40.67 286 ALA A N 1
ATOM 1860 C CA . ALA A 1 286 ? -42.368 68.259 -21.273 1.00 39.15 286 ALA A CA 1
ATOM 1861 C C . ALA A 1 286 ? -43.503 67.797 -20.357 1.00 40.32 286 ALA A C 1
ATOM 1862 O O . ALA A 1 286 ? -44.484 68.492 -20.128 1.00 40.60 286 ALA A O 1
ATOM 1864 N N . CYS A 1 287 ? -43.361 66.555 -19.859 1.00 36.65 287 CYS A N 1
ATOM 1865 C CA . CYS A 1 287 ? -44.381 66.017 -18.966 1.00 36.61 287 CYS A CA 1
ATOM 1866 C C . CYS A 1 287 ? -43.759 65.200 -17.832 1.00 43.08 287 CYS A C 1
ATOM 1867 O O . CYS A 1 287 ? -43.197 64.132 -18.037 1.00 41.97 287 CYS A O 1
ATOM 1870 N N . PHE A 1 288 ? -43.900 65.797 -16.649 1.00 39.38 288 PHE A N 1
ATOM 1871 C CA . PHE A 1 288 ? -43.418 65.203 -15.406 1.00 38.73 288 PHE A CA 1
ATOM 1872 C C . PHE A 1 288 ? -44.649 64.642 -14.699 1.00 40.54 288 PHE A C 1
ATOM 1873 O O . PHE A 1 288 ? -45.616 65.365 -14.472 1.00 41.04 288 PHE A O 1
ATOM 1881 N N . GLN A 1 289 ? -44.623 63.360 -14.360 1.00 39.47 289 GLN A N 1
ATOM 1882 C CA . GLN A 1 289 ? -45.762 62.734 -13.693 1.00 40.09 289 GLN A CA 1
ATOM 1883 C C . GLN A 1 289 ? -45.516 62.254 -12.258 1.00 42.51 289 GLN A C 1
ATOM 1884 O O . GLN A 1 289 ? -44.413 61.827 -11.909 1.00 45.94 289 GLN A O 1
ATOM 1890 N N . ILE A 1 290 ? -46.569 62.308 -11.442 1.00 43.32 290 ILE A N 1
ATOM 1891 C CA . ILE A 1 290 ? -46.514 61.828 -10.061 1.00 38.14 290 ILE A CA 1
ATOM 1892 C C . ILE A 1 290 ? -47.617 60.797 -9.963 1.00 38.94 290 ILE A C 1
ATOM 1893 O O . ILE A 1 290 ? -48.793 61.134 -10.060 1.00 37.61 290 ILE A O 1
ATOM 1898 N N . LEU A 1 291 ? -47.231 59.539 -9.791 1.00 41.81 291 LEU A N 1
ATOM 1899 C CA . LEU A 1 291 ? -48.192 58.448 -9.694 1.00 39.53 291 LEU A CA 1
ATOM 1900 C C . LEU A 1 291 ? -48.284 57.861 -8.285 1.00 40.46 291 LEU A C 1
ATOM 1901 O O . LEU A 1 291 ? -47.277 57.753 -7.577 1.00 42.17 291 LEU A O 1
ATOM 1906 N N . LEU A 1 292 ? -49.496 57.464 -7.905 1.00 40.20 292 LEU A N 1
ATOM 1907 C CA . LEU A 1 292 ? -49.744 56.851 -6.605 1.00 45.41 292 LEU A CA 1
ATOM 1908 C C . LEU A 1 292 ? -50.182 55.411 -6.837 1.00 43.72 292 LEU A C 1
ATOM 1909 O O . LEU A 1 292 ? -51.127 55.158 -7.580 1.00 37.83 292 LEU A O 1
ATOM 1914 N N . ARG A 1 293 ? -49.483 54.466 -6.216 1.00 45.64 293 ARG A N 1
ATOM 1915 C CA . ARG A 1 293 ? -49.811 53.050 -6.366 1.00 47.93 293 ARG A CA 1
ATOM 1916 C C . ARG A 1 293 ? -49.903 52.354 -5.013 1.00 43.71 293 ARG A C 1
ATOM 1917 O O . ARG A 1 293 ? -49.196 52.708 -4.064 1.00 45.52 293 ARG A O 1
ATOM 1925 N N . THR A 1 294 ? -50.757 51.343 -4.939 1.00 55.22 294 THR A N 1
ATOM 1926 C CA . THR A 1 294 ? -50.935 50.603 -3.703 1.00 61.08 294 THR A CA 1
ATOM 1927 C C . THR A 1 294 ? -50.657 49.110 -3.852 1.00 61.09 294 THR A C 1
ATOM 1928 O O . THR A 1 294 ? -49.776 48.565 -3.182 1.00 70.42 294 THR A O 1
ATOM 1932 N N . LYS A 1 295 ? -51.392 48.449 -4.738 1.00 59.71 295 LYS A N 1
ATOM 1933 C CA . LYS A 1 295 ? -51.234 47.009 -4.922 1.00 65.72 295 LYS A CA 1
ATOM 1934 C C . LYS A 1 295 ? -51.480 46.559 -6.358 1.00 67.33 295 LYS A C 1
ATOM 1935 O O . LYS A 1 295 ? -52.557 46.051 -6.684 1.00 66.69 295 LYS A O 1
ATOM 1941 N N . GLY A 1 296 ? -50.472 46.728 -7.207 1.00 66.92 296 GLY A N 1
ATOM 1942 C CA . GLY A 1 296 ? -50.621 46.348 -8.599 1.00 69.88 296 GLY A CA 1
ATOM 1943 C C . GLY A 1 296 ? -51.460 47.376 -9.338 1.00 74.07 296 GLY A C 1
ATOM 1944 O O . GLY A 1 296 ? -51.329 47.540 -10.553 1.00 75.11 296 GLY A O 1
ATOM 1945 N N . ARG A 1 297 ? -52.313 48.084 -8.597 1.00 71.02 297 ARG A N 1
ATOM 1946 C CA . ARG A 1 297 ? -53.188 49.093 -9.182 1.00 68.97 297 ARG A CA 1
ATOM 1947 C C . ARG A 1 297 ? -52.698 50.532 -9.039 1.00 64.01 297 ARG A C 1
ATOM 1948 O O . ARG A 1 297 ? -51.958 50.876 -8.114 1.00 63.55 297 ARG A O 1
ATOM 1956 N N . LEU A 1 298 ? -53.114 51.368 -9.983 1.00 58.87 298 LEU A N 1
ATOM 1957 C CA . LEU A 1 298 ? -52.767 52.779 -9.972 1.00 51.42 298 LEU A CA 1
ATOM 1958 C C . LEU A 1 298 ? -53.863 53.446 -9.160 1.00 46.75 298 LEU A C 1
ATOM 1959 O O . LEU A 1 298 ? -55.047 53.291 -9.463 1.00 50.22 298 LEU A O 1
ATOM 1964 N N . HIS A 1 299 ? -53.485 54.175 -8.120 1.00 45.72 299 HIS A N 1
ATOM 1965 C CA . HIS A 1 299 ? -54.490 54.841 -7.307 1.00 50.71 299 HIS A CA 1
ATOM 1966 C C . HIS A 1 299 ? -54.878 56.163 -7.957 1.00 51.56 299 HIS A C 1
ATOM 1967 O O . HIS A 1 299 ? -56.048 56.404 -8.255 1.00 52.42 299 HIS A O 1
ATOM 1974 N N . GLY A 1 300 ? -53.880 57.010 -8.177 1.00 50.01 300 GLY A N 1
ATOM 1975 C CA . GLY A 1 300 ? -54.111 58.306 -8.785 1.00 48.20 300 GLY A CA 1
ATOM 1976 C C . GLY A 1 300 ? -52.868 58.775 -9.515 1.00 51.06 300 GLY A C 1
ATOM 1977 O O . GLY A 1 300 ? -51.765 58.302 -9.235 1.00 46.44 300 GLY A O 1
ATOM 1978 N N . LYS A 1 301 ? -53.039 59.710 -10.446 1.00 47.65 301 LYS A N 1
ATOM 1979 C CA . LYS A 1 301 ? -51.916 60.218 -11.219 1.00 40.87 301 LYS A CA 1
ATOM 1980 C C . LYS A 1 301 ? -52.056 61.701 -11.528 1.00 40.75 301 LYS A C 1
ATOM 1981 O O . LYS A 1 301 ? -53.133 62.166 -11.879 1.00 32.62 301 LYS A O 1
ATOM 1987 N N . PHE A 1 302 ? -50.956 62.434 -11.385 1.00 39.87 302 PHE A N 1
ATOM 1988 C CA . PHE A 1 302 ? -50.927 63.870 -11.654 1.00 39.32 302 PHE A CA 1
ATOM 1989 C C . PHE A 1 302 ? -49.888 64.112 -12.758 1.00 40.82 302 PHE A C 1
ATOM 1990 O O . PHE A 1 302 ? -48.700 63.822 -12.575 1.00 40.08 302 PHE A O 1
ATOM 1998 N N . SER A 1 303 ? -50.331 64.639 -13.898 1.00 40.22 303 SER A N 1
ATOM 1999 C CA . SER A 1 303 ? -49.418 64.905 -15.014 1.00 37.81 303 SER A CA 1
ATOM 2000 C C . SER A 1 303 ? -49.210 66.392 -15.176 1.00 36.66 303 SER A C 1
ATOM 2001 O O . SER A 1 303 ? -50.137 67.123 -15.504 1.00 34.44 303 SER A O 1
ATOM 2004 N N . LEU A 1 304 ? -47.982 66.836 -14.933 1.00 39.62 304 LEU A N 1
ATOM 2005 C CA . LEU A 1 304 ? -47.636 68.243 -15.032 1.00 34.39 304 LEU A CA 1
ATOM 2006 C C . LEU A 1 304 ? -46.976 68.457 -16.405 1.00 38.39 304 LEU A C 1
ATOM 2007 O O . LEU A 1 304 ? -45.928 67.896 -16.694 1.00 31.36 304 LEU A O 1
ATOM 2012 N N . VAL A 1 305 ? -47.581 69.294 -17.238 1.00 35.29 305 VAL A N 1
ATOM 2013 C CA . VAL A 1 305 ? -47.060 69.498 -18.583 1.00 35.55 305 VAL A CA 1
ATOM 2014 C C . VAL A 1 305 ? -46.507 70.872 -18.921 1.00 36.59 305 VAL A C 1
ATOM 2015 O O . VAL A 1 305 ? -47.169 71.886 -18.748 1.00 32.71 305 VAL A O 1
ATOM 2019 N N . ASP A 1 306 ? -45.271 70.874 -19.409 1.00 34.14 306 ASP A N 1
ATOM 2020 C CA . ASP A 1 306 ? -44.572 72.088 -19.833 1.00 37.14 306 ASP A CA 1
ATOM 2021 C C . ASP A 1 306 ? -44.683 72.082 -21.371 1.00 37.94 306 ASP A C 1
ATOM 2022 O O . ASP A 1 306 ? -43.885 71.434 -22.063 1.00 39.51 306 ASP A O 1
ATOM 2027 N N . LEU A 1 307 ? -45.675 72.785 -21.904 1.00 37.77 307 LEU A N 1
ATOM 2028 C CA . LEU A 1 307 ? -45.900 72.786 -23.347 1.00 38.05 307 LEU A CA 1
ATOM 2029 C C . LEU A 1 307 ? -44.873 73.562 -24.164 1.00 39.34 307 LEU A C 1
ATOM 2030 O O . LEU A 1 307 ? -44.143 74.412 -23.642 1.00 42.66 307 LEU A O 1
ATOM 2035 N N . ALA A 1 308 ? -44.813 73.249 -25.457 1.00 41.43 308 ALA A N 1
ATOM 2036 C CA . ALA A 1 308 ? -43.897 73.941 -26.364 1.00 39.01 308 ALA A CA 1
ATOM 2037 C C . ALA A 1 308 ? -44.526 75.284 -26.740 1.00 37.32 308 ALA A C 1
ATOM 2038 O O . ALA A 1 308 ? -45.740 75.436 -26.658 1.00 40.09 308 ALA A O 1
ATOM 2040 N N . GLY A 1 309 ? -43.708 76.256 -27.134 1.00 37.15 309 GLY A N 1
ATOM 2041 C CA . GLY A 1 309 ? -44.230 77.563 -27.513 1.00 33.11 309 GLY A CA 1
ATOM 2042 C C . GLY A 1 309 ? -45.406 77.439 -28.470 1.00 38.86 309 GLY A C 1
ATOM 2043 O O . GLY A 1 309 ? -45.388 76.612 -29.392 1.00 36.41 309 GLY A O 1
ATOM 2044 N N . ASN A 1 310 ? -46.427 78.263 -28.259 1.00 38.93 310 ASN A N 1
ATOM 2045 C CA . ASN A 1 310 ? -47.632 78.202 -29.071 1.00 36.91 310 ASN A CA 1
ATOM 2046 C C . ASN A 1 310 ? -47.571 79.072 -30.325 1.00 41.44 310 ASN A C 1
ATOM 2047 O O . ASN A 1 310 ? -48.407 78.936 -31.219 1.00 45.52 310 ASN A O 1
ATOM 2052 N N . GLU A 1 311 ? -46.584 79.961 -30.389 1.00 47.95 311 GLU A N 1
ATOM 2053 C CA . GLU A 1 311 ? -46.421 80.830 -31.550 1.00 56.05 311 GLU A CA 1
ATOM 2054 C C . GLU A 1 311 ? -45.537 80.174 -32.612 1.00 59.26 311 GLU A C 1
ATOM 2055 O O . GLU A 1 311 ? -46.031 79.686 -33.629 1.00 57.57 311 GLU A O 1
ATOM 2061 N N . ARG A 1 324 ? -38.337 72.535 -40.894 1.00 84.86 324 ARG A N 1
ATOM 2062 C CA . ARG A 1 324 ? -38.719 73.077 -39.594 1.00 84.86 324 ARG A CA 1
ATOM 2063 C C . ARG A 1 324 ? -40.236 73.244 -39.456 1.00 84.86 324 ARG A C 1
ATOM 2064 O O . ARG A 1 324 ? -40.721 73.950 -38.574 1.00 84.51 324 ARG A O 1
ATOM 2072 N N . MET A 1 325 ? -40.993 72.575 -40.317 1.00 84.86 325 MET A N 1
ATOM 2073 C CA . MET A 1 325 ? -42.445 72.678 -40.251 1.00 84.86 325 MET A CA 1
ATOM 2074 C C . MET A 1 325 ? -43.012 71.773 -39.156 1.00 84.86 325 MET A C 1
ATOM 2075 O O . MET A 1 325 ? -44.039 71.117 -39.346 1.00 84.86 325 MET A O 1
ATOM 2080 N N . GLU A 1 326 ? -42.332 71.736 -38.012 1.00 84.86 326 GLU A N 1
ATOM 2081 C CA . GLU A 1 326 ? -42.776 70.929 -36.881 1.00 82.52 326 GLU A CA 1
ATOM 2082 C C . GLU A 1 326 ? -43.871 71.680 -36.131 1.00 81.97 326 GLU A C 1
ATOM 2083 O O . GLU A 1 326 ? -44.561 71.114 -35.283 1.00 83.27 326 GLU A O 1
ATOM 2089 N N . GLY A 1 327 ? -44.028 72.960 -36.456 1.00 79.39 327 GLY A N 1
ATOM 2090 C CA . GLY A 1 327 ? -45.054 73.763 -35.819 1.00 76.17 327 GLY A CA 1
ATOM 2091 C C . GLY A 1 327 ? -46.416 73.175 -36.125 1.00 73.58 327 GLY A C 1
ATOM 2092 O O . GLY A 1 327 ? -47.411 73.491 -35.471 1.00 72.04 327 GLY A O 1
ATOM 2093 N N . ALA A 1 328 ? -46.453 72.310 -37.132 1.00 72.11 328 ALA A N 1
ATOM 2094 C CA . ALA A 1 328 ? -47.685 71.656 -37.539 1.00 71.57 328 ALA A CA 1
ATOM 2095 C C . ALA A 1 328 ? -48.071 70.618 -36.497 1.00 69.66 328 ALA A C 1
ATOM 2096 O O . ALA A 1 328 ? -49.250 70.437 -36.189 1.00 71.91 328 ALA A O 1
ATOM 2098 N N . GLU A 1 329 ? -47.067 69.929 -35.967 1.00 66.06 329 GLU A N 1
ATOM 2099 C CA . GLU A 1 329 ? -47.293 68.911 -34.950 1.00 64.29 329 GLU A CA 1
ATOM 2100 C C . GLU A 1 329 ? -47.661 69.625 -33.647 1.00 57.17 329 GLU A C 1
ATOM 2101 O O . GLU A 1 329 ? -48.526 69.177 -32.901 1.00 57.22 329 GLU A O 1
ATOM 2107 N N . ILE A 1 330 ? -47.002 70.749 -33.393 1.00 52.89 330 ILE A N 1
ATOM 2108 C CA . ILE A 1 330 ? -47.256 71.531 -32.194 1.00 55.25 330 ILE A CA 1
ATOM 2109 C C . ILE A 1 330 ? -48.645 72.145 -32.216 1.00 53.84 330 ILE A C 1
ATOM 2110 O O . ILE A 1 330 ? -49.335 72.179 -31.198 1.00 53.53 330 ILE A O 1
ATOM 2115 N N . ASN A 1 331 ? -49.061 72.628 -33.378 1.00 57.36 331 ASN A N 1
ATOM 2116 C CA . ASN A 1 331 ? -50.373 73.240 -33.497 1.00 57.61 331 ASN A CA 1
ATOM 2117 C C . ASN A 1 331 ? -51.483 72.191 -33.442 1.00 56.48 331 ASN A C 1
ATOM 2118 O O . ASN A 1 331 ? -52.563 72.452 -32.917 1.00 55.87 331 ASN A O 1
ATOM 2123 N N . LYS A 1 332 ? -51.217 71.002 -33.973 1.00 56.35 332 LYS A N 1
ATOM 2124 C CA . LYS A 1 332 ? -52.222 69.946 -33.970 1.00 55.47 332 LYS A CA 1
ATOM 2125 C C . LYS A 1 332 ? -52.431 69.453 -32.547 1.00 50.81 332 LYS A C 1
ATOM 2126 O O . LYS A 1 332 ? -53.553 69.153 -32.143 1.00 55.48 332 LYS A O 1
ATOM 2132 N N . SER A 1 333 ? -51.335 69.360 -31.797 1.00 50.18 333 SER A N 1
ATOM 2133 C CA . SER A 1 333 ? -51.382 68.910 -30.411 1.00 44.49 333 SER A CA 1
ATOM 2134 C C . SER A 1 333 ? -52.137 69.936 -29.576 1.00 39.04 333 SER A C 1
ATOM 2135 O O . SER A 1 333 ? -52.969 69.574 -28.752 1.00 41.58 333 SER A O 1
ATOM 2138 N N . LEU A 1 334 ? -51.868 71.213 -29.804 1.00 40.09 334 LEU A N 1
ATOM 2139 C CA . LEU A 1 334 ? -52.561 72.256 -29.066 1.00 37.54 334 LEU A CA 1
ATOM 2140 C C . LEU A 1 334 ? -54.041 72.285 -29.431 1.00 42.50 334 LEU A C 1
ATOM 2141 O O . LEU A 1 334 ? -54.898 72.538 -28.583 1.00 42.87 334 LEU A O 1
ATOM 2146 N N . LEU A 1 335 ? -54.357 72.021 -30.695 1.00 49.61 335 LEU A N 1
ATOM 2147 C CA . LEU A 1 335 ? -55.751 72.005 -31.121 1.00 48.45 335 LEU A CA 1
ATOM 2148 C C . LEU A 1 335 ? -56.400 70.784 -30.488 1.00 49.51 335 LEU A C 1
ATOM 2149 O O . LEU A 1 335 ? -57.538 70.836 -30.021 1.00 54.82 335 LEU A O 1
ATOM 2154 N N . ALA A 1 336 ? -55.661 69.682 -30.473 1.00 47.16 336 ALA A N 1
ATOM 2155 C CA . ALA A 1 336 ? -56.142 68.441 -29.881 1.00 46.96 336 ALA A CA 1
ATOM 2156 C 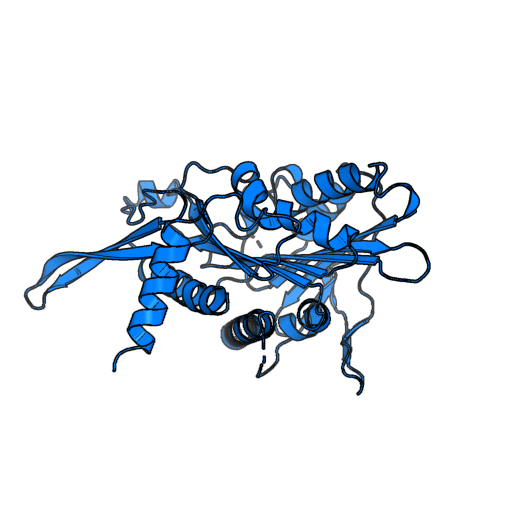C . ALA A 1 336 ? -56.312 68.609 -28.363 1.00 46.25 336 ALA A C 1
ATOM 2157 O O . ALA A 1 336 ? -57.296 68.150 -27.781 1.00 42.12 336 ALA A O 1
ATOM 2159 N N . LEU A 1 337 ? -55.347 69.261 -27.724 1.00 41.36 337 LEU A N 1
ATOM 2160 C CA . LEU A 1 337 ? -55.428 69.480 -26.288 1.00 45.79 337 LEU A CA 1
ATOM 2161 C C . LEU A 1 337 ? -56.717 70.216 -25.933 1.00 48.82 337 LEU A C 1
ATOM 2162 O O . LEU A 1 337 ? -57.470 69.785 -25.058 1.00 48.72 337 LEU A O 1
ATOM 2167 N N . LYS A 1 338 ? -56.975 71.318 -26.627 1.00 52.13 338 LYS A N 1
ATOM 2168 C CA . LYS A 1 338 ? -58.165 72.115 -26.367 1.00 58.15 338 LYS A CA 1
ATOM 2169 C C . LYS A 1 338 ? -59.444 71.288 -26.386 1.00 62.67 338 LYS A C 1
ATOM 2170 O O . LYS A 1 338 ? -60.249 71.356 -25.456 1.00 65.68 338 LYS A O 1
ATOM 2176 N N . GLU A 1 339 ? -59.626 70.489 -27.430 1.00 63.80 339 GLU A N 1
ATOM 2177 C CA . GLU A 1 339 ? -60.826 69.673 -27.545 1.00 62.05 339 GLU A CA 1
ATOM 2178 C C . GLU A 1 339 ? -60.909 68.561 -26.502 1.00 60.30 339 GLU A C 1
ATOM 2179 O O . GLU A 1 339 ? -62.000 68.148 -26.116 1.00 63.84 339 GLU A O 1
ATOM 2185 N N . CYS A 1 340 ? -59.764 68.074 -26.041 1.00 55.30 340 CYS A N 1
ATOM 2186 C CA . CYS A 1 340 ? -59.756 67.034 -25.017 1.00 51.90 340 CYS A CA 1
ATOM 2187 C C . CYS A 1 340 ? -60.189 67.629 -23.671 1.00 50.46 340 CYS A C 1
ATOM 2188 O O . CYS A 1 340 ? -60.972 67.023 -22.935 1.00 46.99 340 CYS A O 1
ATOM 2191 N N . ILE A 1 341 ? -59.674 68.814 -23.362 1.00 45.71 341 ILE A N 1
ATOM 2192 C CA . ILE A 1 341 ? -60.007 69.498 -22.122 1.00 51.36 341 ILE A CA 1
ATOM 2193 C C . ILE A 1 341 ? -61.481 69.895 -22.128 1.00 59.17 341 ILE A C 1
ATOM 2194 O O . ILE A 1 341 ? -62.173 69.760 -21.119 1.00 59.39 341 ILE A O 1
ATOM 2199 N N . ARG A 1 342 ? -61.962 70.391 -23.262 1.00 64.48 342 ARG A N 1
ATOM 2200 C CA . ARG A 1 342 ? -63.361 70.774 -23.377 1.00 70.35 342 ARG A CA 1
ATOM 2201 C C . ARG A 1 342 ? -64.234 69.533 -23.306 1.00 73.29 342 ARG A C 1
ATOM 2202 O O . ARG A 1 342 ? -65.351 69.580 -22.782 1.00 77.10 342 ARG A O 1
ATOM 2210 N N . ALA A 1 343 ? -63.729 68.415 -23.809 1.00 73.02 343 ALA A N 1
ATOM 2211 C CA . ALA A 1 343 ? -64.521 67.207 -23.751 1.00 72.26 343 ALA A CA 1
ATOM 2212 C C . ALA A 1 343 ? -64.602 66.717 -22.308 1.00 74.07 343 ALA A C 1
ATOM 2213 O O . ALA A 1 343 ? -65.433 65.870 -21.975 1.00 78.44 343 ALA A O 1
ATOM 2215 N N . LEU A 1 344 ? -63.737 67.256 -21.452 1.00 75.84 344 LEU A N 1
ATOM 2216 C CA . LEU A 1 344 ? -63.712 66.871 -20.045 1.00 76.57 344 LEU A CA 1
ATOM 2217 C C . LEU A 1 344 ? -64.926 67.427 -19.317 1.00 79.49 344 LEU A C 1
ATOM 2218 O O . LEU A 1 344 ? -65.518 66.756 -18.472 1.00 77.56 344 LEU A O 1
ATOM 2223 N N . GLY A 1 345 ? -65.293 68.659 -19.649 1.00 81.28 345 GLY A N 1
ATOM 2224 C CA . GLY A 1 345 ? -66.447 69.269 -19.017 1.00 83.91 345 GLY A CA 1
ATOM 2225 C C . GLY A 1 345 ? -67.714 69.021 -19.819 1.00 84.86 345 GLY A C 1
ATOM 2226 O O . GLY A 1 345 ? -68.468 69.954 -20.116 1.00 84.86 345 GLY A O 1
ATOM 2227 N N . GLN A 1 346 ? -67.952 67.762 -20.174 1.00 84.44 346 GLN A N 1
ATOM 2228 C CA . GLN A 1 346 ? -69.138 67.409 -20.946 1.00 84.64 346 GLN A CA 1
ATOM 2229 C C . GLN A 1 346 ? -69.242 65.904 -21.168 1.00 84.86 346 GLN A C 1
ATOM 2230 O O . GLN A 1 346 ? -68.293 65.160 -20.920 1.00 84.86 346 GLN A O 1
ATOM 2232 N N . PHE A 1 353 ? -61.567 65.169 -33.156 1.00 84.86 353 PHE A N 1
ATOM 2233 C CA . PHE A 1 353 ? -60.251 65.315 -32.545 1.00 84.86 353 PHE A CA 1
ATOM 2234 C C . PHE A 1 353 ? -59.229 65.876 -33.536 1.00 84.86 353 PHE A C 1
ATOM 2235 O O . PHE A 1 353 ? -58.929 67.063 -33.554 1.00 84.86 353 PHE A O 1
ATOM 2243 N N . ARG A 1 354 ? -58.696 64.872 -34.234 1.00 82.70 354 ARG A N 1
ATOM 2244 C CA . ARG A 1 354 ? -57.507 64.896 -34.991 1.00 81.04 354 ARG A CA 1
ATOM 2245 C C . ARG A 1 354 ? -56.450 64.743 -33.969 1.00 79.59 354 ARG A C 1
ATOM 2246 O O . ARG A 1 354 ? -55.821 65.702 -33.541 1.00 82.05 354 ARG A O 1
ATOM 2248 N N . GLU A 1 355 ? -56.294 63.506 -33.540 1.00 76.54 355 GLU A N 1
ATOM 2249 C CA . GLU A 1 355 ? -55.324 63.133 -32.517 1.00 70.90 355 GLU A CA 1
ATOM 2250 C C . GLU A 1 355 ? -53.910 63.608 -32.674 1.00 67.49 355 GLU A C 1
ATOM 2251 O O . GLU A 1 355 ? -53.516 64.102 -33.734 1.00 70.26 355 GLU A O 1
ATOM 2257 N N . SER A 1 356 ? -53.173 63.513 -31.568 1.00 62.56 356 SER A N 1
ATOM 2258 C CA . SER A 1 356 ? -51.754 63.817 -31.571 1.00 54.30 356 SER A CA 1
ATOM 2259 C C . SER A 1 356 ? -51.136 62.945 -30.482 1.00 49.23 356 SER A C 1
ATOM 2260 O O . SER A 1 356 ? -51.834 62.261 -29.722 1.00 48.64 356 SER A O 1
ATOM 2263 N N . LYS A 1 357 ? -49.814 62.925 -30.426 1.00 45.65 357 LYS A N 1
ATOM 2264 C CA . LYS A 1 357 ? -49.095 62.116 -29.447 1.00 46.63 357 LYS A CA 1
ATOM 2265 C C . LYS A 1 357 ? -49.436 62.557 -28.023 1.00 45.01 357 LYS A C 1
ATOM 2266 O O . LYS A 1 357 ? -49.844 61.742 -27.190 1.00 47.83 357 LYS A O 1
ATOM 2272 N N . LEU A 1 358 ? -49.280 63.850 -27.761 1.00 47.00 358 LEU A N 1
ATOM 2273 C CA . LEU A 1 358 ? -49.570 64.408 -26.452 1.00 43.85 358 LEU A CA 1
ATOM 2274 C C . LEU A 1 358 ? -50.923 63.973 -25.894 1.00 40.82 358 LEU A C 1
ATOM 2275 O O . LEU A 1 358 ? -51.001 63.454 -24.776 1.00 41.90 358 LEU A O 1
ATOM 2280 N N . THR A 1 359 ? -51.980 64.170 -26.678 1.00 42.77 359 THR A N 1
ATOM 2281 C CA . THR A 1 359 ? -53.327 63.835 -26.238 1.00 45.77 359 THR A CA 1
ATOM 2282 C C . THR A 1 359 ? -53.608 62.352 -26.224 1.00 47.85 359 THR A C 1
ATOM 2283 O O . THR A 1 359 ? -54.573 61.897 -25.614 1.00 52.58 359 THR A O 1
ATOM 2287 N N . GLN A 1 360 ? -52.758 61.594 -26.898 1.00 52.91 360 GLN A N 1
ATOM 2288 C CA . GLN A 1 360 ? -52.907 60.153 -26.943 1.00 49.27 360 GLN A CA 1
ATOM 2289 C C . GLN A 1 360 ? -52.356 59.601 -25.631 1.00 46.04 360 GLN A C 1
ATOM 2290 O O . GLN A 1 360 ? -52.973 58.761 -24.977 1.00 47.17 360 GLN A O 1
ATOM 2296 N N . VAL A 1 361 ? -51.184 60.095 -25.256 1.00 43.70 361 VAL A N 1
ATOM 2297 C CA . VAL A 1 361 ? -50.516 59.674 -24.035 1.00 46.27 361 VAL A CA 1
ATOM 2298 C C . VAL A 1 361 ? -51.284 60.086 -22.778 1.00 46.12 361 VAL A C 1
ATOM 2299 O O . VAL A 1 361 ? -51.307 59.352 -21.792 1.00 51.58 361 VAL A O 1
ATOM 2303 N N . LEU A 1 362 ? -51.908 61.258 -22.819 1.00 46.94 362 LEU A N 1
ATOM 2304 C CA . LEU A 1 362 ? -52.665 61.759 -21.681 1.00 44.61 362 LEU A CA 1
ATOM 2305 C C . LEU A 1 362 ? -54.160 61.449 -21.792 1.00 46.21 362 LEU A C 1
ATOM 2306 O O . LEU A 1 362 ? -54.957 61.953 -20.993 1.00 42.26 362 LEU A O 1
ATOM 2311 N N . ARG A 1 363 ? -54.529 60.617 -22.770 1.00 45.21 363 ARG A N 1
ATOM 2312 C CA . ARG A 1 363 ? -55.931 60.253 -23.018 1.00 52.17 363 ARG A CA 1
ATOM 2313 C C . ARG A 1 363 ? -56.695 59.830 -21.757 1.00 54.18 363 ARG A C 1
ATOM 2314 O O . ARG A 1 363 ? -57.765 60.377 -21.466 1.00 53.15 363 ARG A O 1
ATOM 2322 N N . ASP A 1 364 ? -56.145 58.883 -20.999 1.00 50.24 364 ASP A N 1
ATOM 2323 C CA . ASP A 1 364 ? -56.813 58.402 -19.787 1.00 56.35 364 ASP A CA 1
ATOM 2324 C C . ASP A 1 364 ? -57.044 59.470 -18.714 1.00 58.12 364 ASP A C 1
ATOM 2325 O O . ASP A 1 364 ? -57.796 59.245 -17.767 1.00 61.63 364 ASP A O 1
ATOM 2330 N N . SER A 1 365 ? -56.415 60.631 -18.864 1.00 57.24 365 SER A N 1
ATOM 2331 C CA . SER A 1 365 ? -56.576 61.701 -17.891 1.00 54.14 365 SER A CA 1
ATOM 2332 C C . SER A 1 365 ? -57.674 62.687 -18.261 1.00 53.53 365 SER A C 1
ATOM 2333 O O . SER A 1 365 ? -57.873 63.690 -17.575 1.00 53.23 365 SER A O 1
ATOM 2336 N N . PHE A 1 366 ? -58.388 62.405 -19.344 1.00 56.38 366 PHE A N 1
ATOM 2337 C CA . PHE A 1 366 ? -59.476 63.274 -19.783 1.00 60.46 366 PHE A CA 1
ATOM 2338 C C . PHE A 1 366 ? -60.782 62.490 -19.896 1.00 61.26 366 PHE A C 1
ATOM 2339 O O . PHE A 1 366 ? -61.865 63.072 -19.899 1.00 62.21 366 PHE A O 1
ATOM 2347 N N . ILE A 1 367 ? -60.669 61.169 -19.980 1.00 63.98 367 ILE A N 1
ATOM 2348 C CA . ILE A 1 367 ? -61.831 60.300 -20.138 1.00 68.47 367 ILE A CA 1
ATOM 2349 C C . ILE A 1 367 ? -62.574 59.934 -18.850 1.00 66.33 367 ILE A C 1
ATOM 2350 O O . ILE A 1 367 ? -63.784 59.693 -18.875 1.00 67.00 367 ILE A O 1
ATOM 2355 N N . GLY A 1 368 ? -61.861 59.886 -17.729 1.00 66.18 368 GLY A N 1
ATOM 2356 C CA . GLY A 1 368 ? -62.507 59.534 -16.474 1.00 67.33 368 GLY A CA 1
ATOM 2357 C C . GLY A 1 368 ? -63.438 60.617 -15.955 1.00 69.08 368 GLY A C 1
ATOM 2358 O O . GLY A 1 368 ? -63.322 61.783 -16.338 1.00 69.40 368 GLY A O 1
ATOM 2359 N N . GLU A 1 369 ? -64.367 60.238 -15.082 1.00 69.90 369 GLU A N 1
ATOM 2360 C CA . GLU A 1 369 ? -65.303 61.204 -14.511 1.00 70.43 369 GLU A CA 1
ATOM 2361 C C . GLU A 1 369 ? -64.674 61.901 -13.305 1.00 68.49 369 GLU A C 1
ATOM 2362 O O . GLU A 1 369 ? -65.067 63.007 -12.936 1.00 69.86 369 GLU A O 1
ATOM 2368 N N . ASN A 1 370 ? -63.690 61.243 -12.699 1.00 65.43 370 ASN A N 1
ATOM 2369 C CA . ASN A 1 370 ? -62.983 61.797 -11.551 1.00 60.22 370 ASN A CA 1
ATOM 2370 C C . ASN A 1 370 ? -61.649 62.343 -12.043 1.00 57.44 370 ASN A C 1
ATOM 2371 O O . ASN A 1 370 ? -60.585 61.860 -11.657 1.00 60.13 370 ASN A O 1
ATOM 2376 N N . SER A 1 371 ? -61.712 63.349 -12.906 1.00 52.88 371 SER A N 1
ATOM 2377 C CA . SER A 1 371 ? -60.505 63.955 -13.453 1.00 49.92 371 SER A CA 1
ATOM 2378 C C . SER A 1 371 ? -60.633 65.469 -13.488 1.00 49.29 371 SER A C 1
ATOM 2379 O O . SER A 1 371 ? -61.685 66.004 -13.831 1.00 49.41 371 SER A O 1
ATOM 2382 N N . ARG A 1 372 ? -59.557 66.153 -13.113 1.00 46.95 372 ARG A N 1
ATOM 2383 C CA . ARG A 1 372 ? -59.529 67.610 -13.096 1.00 44.99 372 ARG A CA 1
ATOM 2384 C C . ARG A 1 372 ? -58.313 68.132 -13.844 1.00 44.35 372 ARG A C 1
ATOM 2385 O O . ARG A 1 372 ? -57.292 67.455 -13.948 1.00 41.05 372 ARG A O 1
ATOM 2393 N N . THR A 1 373 ? -58.414 69.353 -14.347 1.00 36.80 373 THR A N 1
ATOM 2394 C CA . THR A 1 373 ? -57.306 69.936 -15.075 1.00 39.94 373 THR A CA 1
ATOM 2395 C C . THR A 1 373 ? -57.207 71.417 -14.785 1.00 42.53 373 THR A C 1
ATOM 2396 O O . THR A 1 373 ? -58.192 72.059 -14.439 1.00 36.54 373 THR A O 1
ATOM 2400 N N . CYS A 1 374 ? -56.003 71.952 -14.907 1.00 37.03 374 CYS A N 1
ATOM 2401 C CA . CYS A 1 374 ? -55.794 73.375 -14.707 1.00 39.77 374 CYS A CA 1
ATOM 2402 C C . CYS A 1 374 ? -54.900 73.833 -15.850 1.00 37.29 374 CYS A C 1
ATOM 2403 O O . CYS A 1 374 ? -53.926 73.178 -16.186 1.00 37.19 374 CYS A O 1
ATOM 2406 N N . MET A 1 375 ? -55.238 74.965 -16.438 1.00 35.65 375 MET A N 1
ATOM 2407 C CA . MET A 1 375 ? -54.461 75.506 -17.539 1.00 36.51 375 MET A CA 1
ATOM 2408 C C . MET A 1 375 ? -53.905 76.831 -17.098 1.00 37.26 375 MET A C 1
ATOM 2409 O O . MET A 1 375 ? -54.658 77.680 -16.638 1.00 37.24 375 MET A O 1
ATOM 2414 N N . ILE A 1 376 ? -52.590 77.008 -17.211 1.00 34.27 376 ILE A N 1
ATOM 2415 C CA . ILE A 1 376 ? -51.983 78.288 -16.858 1.00 33.35 376 ILE A CA 1
ATOM 2416 C C . ILE A 1 376 ? -51.423 78.924 -18.132 1.00 32.68 376 ILE A C 1
ATOM 2417 O O . ILE A 1 376 ? -50.510 78.394 -18.752 1.00 31.38 376 ILE A O 1
ATOM 2422 N N . ALA A 1 377 ? -51.964 80.070 -18.500 1.00 29.65 377 ALA A N 1
ATOM 2423 C CA . ALA A 1 377 ? -51.534 80.794 -19.679 1.00 28.17 377 ALA A CA 1
ATOM 2424 C C . ALA A 1 377 ? -50.458 81.799 -19.312 1.00 30.08 377 ALA A C 1
ATOM 2425 O O . ALA A 1 377 ? -50.722 82.732 -18.556 1.00 32.04 377 ALA A O 1
ATOM 2427 N N . MET A 1 378 ? -49.253 81.624 -19.868 1.00 24.51 378 MET A N 1
ATOM 2428 C CA . MET A 1 378 ? -48.128 82.522 -19.602 1.00 27.51 378 MET A CA 1
ATOM 2429 C C . MET A 1 378 ? -48.116 83.647 -20.625 1.00 23.47 378 MET A C 1
ATOM 2430 O O . MET A 1 378 ? -48.317 83.400 -21.796 1.00 27.18 378 MET A O 1
ATOM 2435 N N . ILE A 1 379 ? -47.836 84.868 -20.187 1.00 25.39 379 ILE A N 1
ATOM 2436 C CA . ILE A 1 379 ? -47.835 86.025 -21.059 1.00 28.86 379 ILE A CA 1
ATOM 2437 C C . ILE A 1 379 ? -46.577 86.870 -20.909 1.00 29.83 379 ILE A C 1
ATOM 2438 O O . ILE A 1 379 ? -46.182 87.197 -19.778 1.00 29.12 379 ILE A O 1
ATOM 2443 N N . SER A 1 380 ? -45.950 87.231 -22.041 1.00 31.52 380 SER A N 1
ATOM 2444 C CA . SER A 1 380 ? -44.835 88.101 -22.012 1.00 35.72 380 SER A CA 1
ATOM 2445 C C . SER A 1 380 ? -45.414 89.454 -22.209 1.00 30.38 380 SER A C 1
ATOM 2446 O O . SER A 1 380 ? -46.100 89.727 -23.186 1.00 35.49 380 SER A O 1
ATOM 2449 N N . PRO A 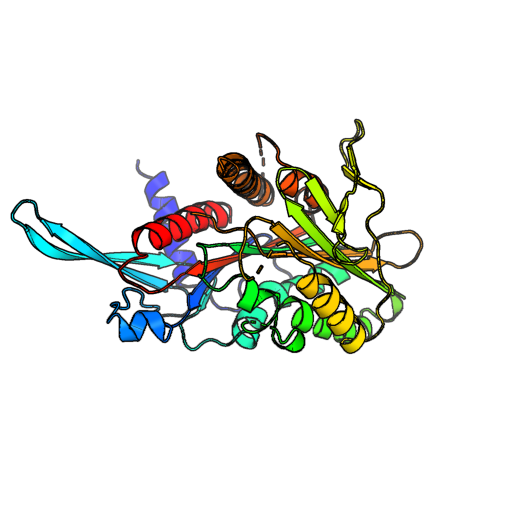1 381 ? -45.190 90.365 -21.259 1.00 33.27 381 PRO A N 1
ATOM 2450 C CA . PRO A 1 381 ? -45.744 91.742 -21.142 1.00 31.45 381 PRO A CA 1
ATOM 2451 C C . PRO A 1 381 ? -45.311 92.758 -22.251 1.00 35.61 381 PRO A C 1
ATOM 2452 O O . PRO A 1 381 ? -45.845 93.853 -22.370 1.00 33.59 381 PRO A O 1
ATOM 2456 N N . GLY A 1 382 ? -44.286 92.450 -23.039 1.00 37.48 382 GLY A N 1
ATOM 2457 C CA . GLY A 1 382 ? -43.793 93.414 -24.018 1.00 33.61 382 GLY A CA 1
ATOM 2458 C C . GLY A 1 382 ? -44.696 93.801 -25.181 1.00 33.97 382 GLY A C 1
ATOM 2459 O O . GLY A 1 382 ? -45.429 92.985 -25.715 1.00 28.00 382 GLY A O 1
ATOM 2460 N N . ILE A 1 383 ? -44.639 95.066 -25.566 1.00 32.51 383 ILE A N 1
ATOM 2461 C CA . ILE A 1 383 ? -45.427 95.558 -26.691 1.00 33.33 383 ILE A CA 1
ATOM 2462 C C . ILE A 1 383 ? -45.160 94.735 -27.958 1.00 35.64 383 ILE A C 1
ATOM 2463 O O . ILE A 1 383 ? -46.078 94.440 -28.716 1.00 35.22 383 ILE A O 1
ATOM 2468 N N . SER A 1 384 ? -43.911 94.337 -28.166 1.00 32.39 384 SER A N 1
ATOM 2469 C CA . SER A 1 384 ? -43.558 93.547 -29.334 1.00 36.71 384 SER A CA 1
ATOM 2470 C C . SER A 1 384 ? -44.198 92.172 -29.350 1.00 34.40 384 SER A C 1
ATOM 2471 O O . SER A 1 384 ? -44.244 91.517 -30.398 1.00 35.12 384 SER A O 1
ATOM 2474 N N . SER A 1 385 ? -44.681 91.708 -28.198 1.00 33.50 385 SER A N 1
ATOM 2475 C CA . SER A 1 385 ? -45.311 90.381 -28.138 1.00 37.16 385 SER A CA 1
ATOM 2476 C C . SER A 1 385 ? -46.841 90.452 -28.054 1.00 29.82 385 SER A C 1
ATOM 2477 O O . SER A 1 385 ? -47.509 89.454 -27.824 1.00 29.84 385 SER A O 1
ATOM 2480 N N . CYS A 1 386 ? -47.397 91.632 -28.263 1.00 31.72 386 CYS A N 1
ATOM 2481 C CA . CYS A 1 386 ? -48.845 91.807 -28.175 1.00 30.99 386 CYS A CA 1
ATOM 2482 C C . CYS A 1 386 ? -49.702 90.846 -29.018 1.00 30.81 386 CYS A C 1
ATOM 2483 O O . CYS A 1 386 ? -50.760 90.388 -28.567 1.00 36.01 386 CYS A O 1
ATOM 2486 N N . GLU A 1 387 ? -49.258 90.501 -30.225 1.00 31.27 387 GLU A N 1
ATOM 2487 C CA . GLU A 1 387 ? -50.047 89.600 -31.059 1.00 34.94 387 GLU A CA 1
ATOM 2488 C C . GLU A 1 387 ? -49.935 88.177 -30.542 1.00 31.27 387 GLU A C 1
ATOM 2489 O O . GLU A 1 387 ? -50.849 87.361 -30.680 1.00 31.25 387 GLU A O 1
ATOM 2495 N N . TYR A 1 388 ? -48.805 87.858 -29.936 1.00 29.16 388 TYR A N 1
ATOM 2496 C CA . TYR A 1 388 ? -48.638 86.520 -29.400 1.00 30.54 388 TYR A CA 1
ATOM 2497 C C . TYR A 1 388 ? -49.500 86.346 -28.142 1.00 27.56 388 TYR A C 1
ATOM 2498 O O . TYR A 1 388 ? -50.036 85.275 -27.880 1.00 27.36 388 TYR A O 1
ATOM 2507 N N . THR A 1 389 ? -49.604 87.422 -27.379 1.00 25.42 389 THR A N 1
ATOM 2508 C CA . THR A 1 389 ? -50.381 87.489 -26.155 1.00 27.91 389 THR A CA 1
ATOM 2509 C C . THR A 1 389 ? -51.866 87.288 -26.447 1.00 25.64 389 THR A C 1
ATOM 2510 O O . THR A 1 389 ? -52.513 86.422 -25.860 1.00 28.31 389 THR A O 1
ATOM 2514 N N . LEU A 1 390 ? -52.399 88.077 -27.375 1.00 27.25 390 LEU A N 1
ATOM 2515 C CA . LEU A 1 390 ? -53.810 87.978 -27.755 1.00 31.00 390 LEU A CA 1
ATOM 2516 C C . LEU A 1 390 ? -54.132 86.565 -28.205 1.00 30.31 390 LEU A C 1
ATOM 2517 O O . LEU A 1 390 ? -55.187 86.018 -27.856 1.00 31.36 390 LEU A O 1
ATOM 2522 N N . ASN A 1 391 ? -53.213 85.951 -28.948 1.00 32.31 391 ASN A N 1
ATOM 2523 C CA . ASN A 1 391 ? -53.383 84.573 -29.406 1.00 28.34 391 ASN A CA 1
ATOM 2524 C C . ASN A 1 391 ? -53.465 83.629 -28.199 1.00 26.85 391 ASN A C 1
ATOM 2525 O O . ASN A 1 391 ? -54.275 82.694 -28.157 1.00 21.16 391 ASN A O 1
ATOM 2530 N N . THR A 1 392 ? -52.577 83.836 -27.233 1.00 27.33 392 THR A N 1
ATOM 2531 C CA . THR A 1 392 ? -52.585 82.991 -26.032 1.00 31.20 392 THR A CA 1
ATOM 2532 C C . THR A 1 392 ? -53.880 83.171 -25.229 1.00 29.63 392 THR A C 1
ATOM 2533 O O . THR A 1 392 ? -54.503 82.213 -24.820 1.00 35.37 392 THR A O 1
ATOM 2537 N N . LEU A 1 393 ? -54.276 84.416 -25.029 1.00 28.91 393 LEU A N 1
ATOM 2538 C CA . LEU A 1 393 ? -55.485 84.728 -24.289 1.00 29.08 393 LEU A CA 1
ATOM 2539 C C . LEU A 1 393 ? -56.755 84.182 -24.921 1.00 33.55 393 LEU A C 1
ATOM 2540 O O . LEU A 1 393 ? -57.628 83.650 -24.213 1.00 33.96 393 LEU A O 1
ATOM 2545 N N . ARG A 1 394 ? -56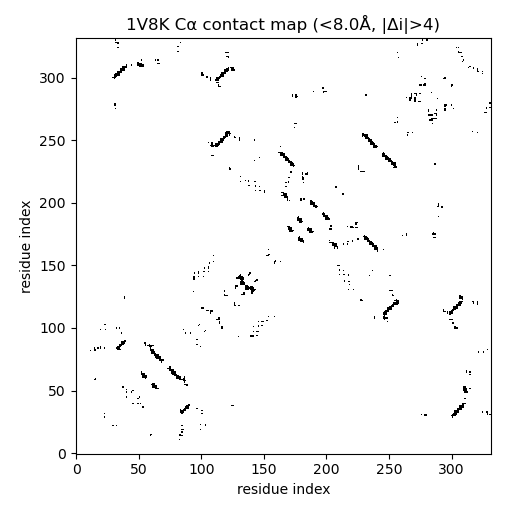.876 84.295 -26.247 1.00 29.85 394 ARG A N 1
ATOM 2546 C CA . ARG A 1 394 ? -58.081 83.796 -26.913 1.00 33.20 394 ARG A CA 1
ATOM 2547 C C . ARG A 1 394 ? -58.159 82.301 -26.893 1.00 28.67 394 ARG A C 1
ATOM 2548 O O . ARG A 1 394 ? -59.248 81.740 -26.856 1.00 32.82 394 ARG A O 1
ATOM 2556 N N . TYR A 1 395 ? -57.014 81.638 -26.905 1.00 31.72 395 TYR A N 1
ATOM 2557 C CA . TYR A 1 395 ? -57.007 80.180 -26.826 1.00 35.50 395 TYR A CA 1
ATOM 2558 C C . TYR A 1 395 ? -57.525 79.809 -25.421 1.00 37.06 395 TYR A C 1
ATOM 2559 O O . TYR A 1 395 ? -58.297 78.863 -25.238 1.00 36.66 395 TYR A O 1
ATOM 2568 N N . ALA A 1 396 ? -57.054 80.567 -24.433 1.00 39.69 396 ALA A N 1
ATOM 2569 C CA . ALA A 1 396 ? -57.404 80.368 -23.033 1.00 38.64 396 ALA A CA 1
ATOM 2570 C C . ALA A 1 396 ? -58.899 80.568 -22.817 1.00 44.67 396 ALA A C 1
ATOM 2571 O O . ALA A 1 396 ? -59.531 79.813 -22.081 1.00 39.45 396 ALA A O 1
ATOM 2573 N N . ASP A 1 397 ? -59.456 81.587 -23.468 1.00 43.08 397 ASP A N 1
ATOM 2574 C CA . ASP A 1 397 ? -60.877 81.883 -23.363 1.00 46.11 397 ASP A CA 1
ATOM 2575 C C . ASP A 1 397 ? -61.712 80.701 -23.785 1.00 47.86 397 ASP A C 1
ATOM 2576 O O . ASP A 1 397 ? -62.704 80.359 -23.142 1.00 52.25 397 ASP A O 1
ATOM 2581 N N . ARG A 1 398 ? -61.320 80.081 -24.884 1.00 44.51 398 ARG A N 1
ATOM 2582 C CA . ARG A 1 398 ? -62.092 78.967 -25.391 1.00 51.33 398 ARG A CA 1
ATOM 2583 C C . ARG A 1 398 ? -61.999 77.734 -24.509 1.00 50.15 398 ARG A C 1
ATOM 2584 O O . ARG A 1 398 ? -62.907 76.897 -24.490 1.00 51.77 398 ARG A O 1
ATOM 2592 N N . VAL A 1 399 ? -60.896 77.622 -23.780 1.00 49.42 399 VAL A N 1
ATOM 2593 C CA . VAL A 1 399 ? -60.679 76.483 -22.899 1.00 51.91 399 VAL A CA 1
ATOM 2594 C C . VAL A 1 399 ? -61.585 76.590 -21.678 1.00 51.69 399 VAL A C 1
ATOM 2595 O O . VAL A 1 399 ? -62.294 75.645 -21.336 1.00 55.26 399 VAL A O 1
ATOM 2599 N N . LYS A 1 400 ? -61.559 77.750 -21.032 1.00 53.20 400 LYS A N 1
ATOM 2600 C CA . LYS A 1 400 ? -62.380 77.984 -19.856 1.00 62.35 400 LYS A CA 1
ATOM 2601 C C . LYS A 1 400 ? -63.843 78.060 -20.275 1.00 65.06 400 LYS A C 1
ATOM 2602 O O . LYS A 1 400 ? -64.745 77.907 -19.452 1.00 63.26 400 LYS A O 1
ATOM 2608 N N . GLU A 1 401 ? -64.061 78.313 -21.561 1.00 70.00 401 GLU A N 1
ATOM 2609 C CA . GLU A 1 401 ? -65.392 78.422 -22.120 1.00 75.41 401 GLU A CA 1
ATOM 2610 C C . GLU A 1 401 ? -66.209 77.163 -21.840 1.00 81.16 401 GLU A C 1
ATOM 2611 O O . GLU A 1 401 ? -67.437 77.157 -21.947 1.00 80.71 401 GLU A O 1
ATOM 2617 N N . LEU A 1 402 ? -65.530 76.074 -21.510 1.00 83.48 402 LEU A N 1
ATOM 2618 C CA . LEU A 1 402 ? -66.251 74.849 -21.252 1.00 84.86 402 LEU A CA 1
ATOM 2619 C C . LEU A 1 402 ? -66.543 74.633 -19.779 1.00 84.86 402 LEU A C 1
ATOM 2620 O O . LEU A 1 402 ? -66.864 73.538 -19.339 1.00 84.86 402 LEU A O 1
ATOM 2625 N N . SER A 1 403 ? -66.424 75.689 -18.996 1.00 84.81 403 SER A N 1
ATOM 2626 C CA . SER A 1 403 ? -66.693 75.568 -17.577 1.00 83.42 403 SER A CA 1
ATOM 2627 C C . SER A 1 403 ? -67.909 76.419 -17.207 1.00 84.68 403 SER A C 1
ATOM 2628 O O . SER A 1 403 ? -69.013 75.901 -17.037 1.00 84.86 403 SER A O 1
#

Foldseek 3Di:
DPVVVVVLVVVQVDLVPDDLCPLLVPVDDDQEFEEEEEADADPVCVVVVFDQQWDAPDQFKIWGFAWDADPVRDIHTDIDIFGGNGYHYNVDFLVNVLVSFVQSCLVLLLQQAEEEEEEAFAKPLCLCCAAQHHVQQRCRHNQLVSVQVNLVVCPDPVNVVVQKWKKKFKWKAALLWIAGLQVQRHTWDWDADPVGQIDTPPGDIHTDNDSVRSSVSSNSSVVRDPVAFNIKIWMKMWIGHPVDTRYMYIYIRAHGQPVPSNVLSVQCLQAVLVLLLVQLVHSDHNNCSNCVRQRPDVSHHYYYYQGDHRGNVCSVRRVVSSVSSSSSSVSD

GO terms:
  GO:0000775 chromosome, centromeric region (C, IDA)
  GO:0098793 presynapse (C, IDA)
  GO:0098794 postsynapse (C, IDA)
  GO:0098978 glutamatergic synapse (C, IDA)
  GO:0098696 regulation of neurotransmitter receptor localization to postsynaptic specialization membrane (P, IDA)
  GO:0099188 postsynaptic cytoskeleton organization (P, IDA)
  GO:0098793 presynapse (C, IEP)
  GO:0098794 postsynapse (C, IEP)
  GO:0098978 glutamatergic synapse (C, IEP)
  GO:0098978 glutamatergic synapse (C, IMP)
  GO:0098696 regulation of neurotransmitter receptor localization to postsynaptic specialization membrane (P, IMP)
  GO:0099188 postsynaptic cytoskeleton organization (P, IMP)

InterPro domains:
  IPR001752 Kinesin motor domain [PF00225] (260-583)
  IPR001752 Kinesin motor domain [PR00380] (335-356)
  IPR001752 Kinesin motor domain [PR00380] (457-474)
  IPR001752 Kinesin motor domain [PR00380] (483-501)
  IPR001752 Kinesin motor domain [PR00380] (533-554)
  IPR001752 Kinesin motor domain [PS50067] (254-584)
  IPR001752 Kinesin motor domain [SM00129] (252-590)
  IPR019821 Kinesin motor domain, conserved site [PS00411] (482-493)
  IPR027417 P-loop containing nucleoside triphosphate hydrolase [SSF52540] (226-584)
  IPR027640 Kinesin-like protein [PTHR47971] (170-619)
  IPR036961 Kinesin motor domain superfamily [G3DSA:3.40.850.10] (225-588)
  IPR054473 Kinesin-like protein KIF2A-like, N-terminal [PF22923] (6-58)

Solvent-accessible surface area: 16743 Å² total; per-residue (Å²): 169,99,147,98,128,59,124,85,87,134,71,64,143,74,24,80,149,47,57,37,130,54,7,47,44,78,170,102,143,28,71,9,5,0,0,0,19,6,42,71,28,56,156,111,26,103,81,170,173,34,105,55,6,7,39,26,85,52,128,12,32,0,42,0,44,33,50,76,107,116,152,98,131,62,171,86,100,74,85,37,50,6,3,0,36,11,8,13,46,67,116,16,59,8,98,60,0,8,89,55,3,0,114,25,2,2,50,4,0,5,99,31,1,46,0,0,0,0,0,5,0,20,68,53,1,17,13,40,61,1,0,10,0,46,107,147,62,3,44,103,0,0,5,6,30,0,2,122,22,0,19,95,26,47,84,58,95,137,22,139,134,56,119,13,76,2,52,0,0,4,2,1,9,53,72,19,98,1,37,0,1,6,55,187,66,33,134,19,165,22,79,72,76,111,205,107,107,28,91,31,81,46,36,71,68,71,94,2,94,47,12,93,36,1,32,132,19,2,67,101,0,59,89,41,42,52,139,61,28,107,1,9,1,1,0,11,1,9,0,65,46,151,88,118,56,28,1,26,0,0,0,0,3,1,0,6,16,97,268,164,42,39,44,48,28,76,80,4,8,95,0,0,24,76,8,0,56,55,7,21,113,157,81,65,11,51,2,1,27,13,3,57,42,1,17,135,29,162,71,2,42,2,0,1,0,0,1,1,2,0,0,58,74,15,11,98,95,2,29,75,1,0,149,16,0,27,109,0,35,78,41,103

CATH classification: 3.40.850.10

Secondary structure (DSSP, 8-state):
--HHHHHHHHHHHHHHT--TTTTT-TTS---EEEEEEEPPP-HHHHHTTPPB-EE--SSSEEEEEEEEE-TT--EEEEEEEEE-SEEE-TT--HHHHHHHTTHHHHHHHHTT-EEEEEEEESTTSSHHHHHH-B--BGGGSHHHHHHHHHHHHHTSHHHHTT--EEEEEEEEEETTEEEETTTTTEEEEEEE-SS--EEEETPPPEEESSHHHHHHHHHHHHHT-----SSEEEEEEEEESSSSEEEEEEEEEPPP---TTHHHHHHHHHHHHHHHHHHT-----HHHHHTTHHHHSSSEEEEEEEEE--BGGGHHHHHHHHHHHHHHHTT-